Protein AF-A0A372QCH8-F1 (afdb_monomer)

Sequence (299 aa):
MIKISAGDNFFFSFLKLPGCELIDVRVCLKKRYPHFEIKKEVSLKFFLQKCGLDAKADMSYDKIWKIYLENEGMKPSSTRIPEKLEKGIEAKRPVTGLDFASLYPSLIIAYNLFPEKFIFDLKNADIAQSNGNTLHEISFLFNKRTIQAWYVRHDNQSEKKGLYPTVLEELFAMRLELKAQLASLGKKKDQLGKIISLLKEKGKRIPEKLDLEYKTLCFEHDCLNSKQKAIKLFMNTFYGEAENSLLSSIFLHALAEETTSAGKYIIKLVAEYVKKKGFRIKYRDTDSLYLTCSDKVLC

Secondary structure (DSSP, 8-state):
-----TTS---------TT-----HHHHHHHHS-TTTS-S---HHHHHHHTT-SSGGGS-HHHHHHHHHHHS-S-------------S--TTS-EEEEE-TTHHHHHHHHTT--GGGEE-SHHHHHHHHHTT--EEEEEEEETTEEEEEEEE--TT-GGG--HHHHHHHHHHHHHHHHHHHHHHHHHHHHHHHHHHHHHHHTTPPPPHHHHHHHHHHHHHHHHHHHHHHHHHHHHHHHHHHHH-TTT-TT--HHHHHHHHHHHHHHHHHHHHHHHHTTEEEEEEETTEEEEEE-TTS--

pLDDT: mean 73.5, std 19.85, range [23.78, 96.12]

Structure (mmCIF, N/CA/C/O backbone):
data_AF-A0A372QCH8-F1
#
_entry.id   AF-A0A372QCH8-F1
#
loop_
_atom_site.group_PDB
_atom_site.id
_atom_site.type_symbol
_atom_site.label_atom_id
_atom_site.label_alt_id
_atom_site.label_comp_id
_atom_site.label_asym_id
_atom_site.label_entity_id
_atom_site.label_seq_id
_atom_site.pdbx_PDB_ins_code
_atom_site.Cartn_x
_atom_site.Cartn_y
_atom_site.Cartn_z
_atom_site.occupancy
_atom_site.B_iso_or_equiv
_atom_site.auth_seq_id
_atom_site.auth_comp_id
_atom_site.auth_asym_id
_atom_site.auth_atom_id
_atom_site.pdbx_PDB_model_num
ATOM 1 N N . MET A 1 1 ? 24.218 -0.326 11.913 1.00 23.78 1 MET A N 1
ATOM 2 C CA . MET A 1 1 ? 24.428 -1.356 12.955 1.00 23.78 1 MET A CA 1
ATOM 3 C C . MET A 1 1 ? 23.482 -1.038 14.106 1.00 23.78 1 MET A C 1
ATOM 5 O O . MET A 1 1 ? 23.735 -0.092 14.836 1.00 23.78 1 MET A O 1
ATOM 9 N N . ILE A 1 2 ? 22.332 -1.715 14.185 1.00 28.64 2 ILE A N 1
ATOM 10 C CA . ILE A 1 2 ? 21.287 -1.414 15.182 1.00 28.64 2 ILE A CA 1
ATOM 11 C C . ILE A 1 2 ? 21.607 -2.197 16.461 1.00 28.64 2 ILE A C 1
ATOM 13 O O . ILE A 1 2 ? 21.810 -3.409 16.420 1.00 28.64 2 ILE A O 1
ATOM 17 N N . LYS A 1 3 ? 21.719 -1.494 17.592 1.00 27.05 3 LYS A N 1
ATOM 18 C CA . LYS A 1 3 ? 22.057 -2.063 18.903 1.00 27.05 3 LYS A CA 1
ATOM 19 C C . LYS A 1 3 ? 20.751 -2.429 19.620 1.00 27.05 3 LYS A C 1
ATOM 21 O O . LYS A 1 3 ? 20.060 -1.552 20.120 1.00 27.05 3 LYS A O 1
ATOM 26 N N . ILE A 1 4 ? 20.404 -3.715 19.625 1.00 41.06 4 ILE A N 1
ATOM 27 C CA . ILE A 1 4 ? 19.120 -4.222 20.140 1.00 41.06 4 ILE A CA 1
ATOM 28 C C . ILE A 1 4 ? 19.146 -4.278 21.680 1.00 41.06 4 ILE A C 1
ATOM 30 O O . ILE A 1 4 ? 20.103 -4.778 22.283 1.00 41.06 4 ILE A O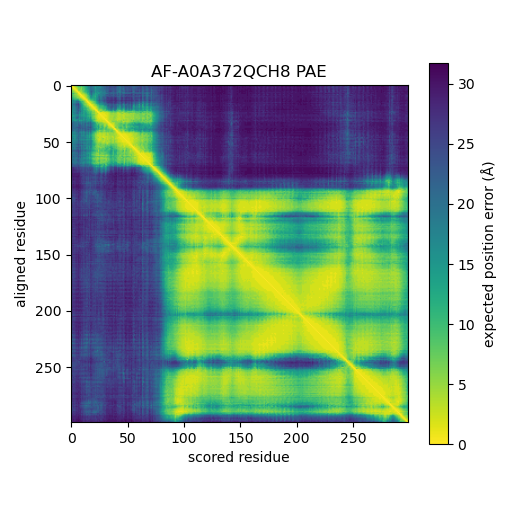 1
ATOM 34 N N . SER A 1 5 ? 18.117 -3.718 22.321 1.00 36.47 5 SER A N 1
ATOM 35 C CA . SER A 1 5 ? 17.846 -3.781 23.762 1.00 36.47 5 SER A CA 1
ATOM 36 C C . SER A 1 5 ? 17.055 -5.045 24.066 1.00 36.47 5 SER A C 1
ATOM 38 O O . SER A 1 5 ? 16.182 -5.451 23.313 1.00 36.47 5 SER A O 1
ATOM 40 N N . ALA A 1 6 ? 17.365 -5.688 25.180 1.00 37.59 6 ALA A N 1
ATOM 41 C CA . ALA A 1 6 ? 16.868 -7.023 25.455 1.00 37.59 6 ALA A CA 1
ATOM 42 C C . ALA A 1 6 ? 15.569 -7.015 26.299 1.00 37.59 6 ALA A C 1
ATOM 44 O O . ALA A 1 6 ? 15.201 -8.021 26.896 1.00 37.59 6 ALA A O 1
ATOM 45 N N . GLY A 1 7 ? 14.932 -5.851 26.466 1.00 37.69 7 GLY A N 1
ATOM 46 C CA . GLY A 1 7 ? 13.595 -5.728 27.070 1.00 37.69 7 GLY A CA 1
ATOM 47 C C . GLY A 1 7 ? 12.455 -5.965 26.078 1.00 37.69 7 GLY A C 1
ATOM 48 O O . GLY A 1 7 ? 11.326 -6.180 26.501 1.00 37.69 7 GLY A O 1
ATOM 49 N N . ASP A 1 8 ? 12.774 -5.995 24.783 1.00 41.59 8 ASP A N 1
ATOM 50 C CA . ASP A 1 8 ? 11.806 -5.815 23.709 1.00 41.59 8 ASP A CA 1
ATOM 51 C C . ASP A 1 8 ? 11.874 -6.998 22.732 1.00 41.59 8 ASP A C 1
ATOM 53 O O . ASP A 1 8 ? 12.958 -7.455 22.355 1.00 41.59 8 ASP A O 1
ATOM 57 N N . ASN A 1 9 ? 10.713 -7.517 22.325 1.00 35.78 9 ASN A N 1
ATOM 58 C CA . ASN A 1 9 ? 10.619 -8.513 21.259 1.00 35.78 9 ASN A CA 1
ATOM 59 C C . ASN A 1 9 ? 10.509 -7.779 19.916 1.00 35.78 9 ASN A C 1
ATOM 61 O O . ASN A 1 9 ? 9.568 -7.017 19.718 1.00 35.78 9 ASN A O 1
ATOM 65 N N . PHE A 1 10 ? 11.432 -8.037 18.988 1.00 39.09 10 PHE A N 1
ATOM 66 C CA . PHE A 1 10 ? 11.381 -7.509 17.623 1.00 39.09 10 PHE A CA 1
ATOM 67 C C . PHE A 1 10 ? 11.127 -8.646 16.630 1.00 39.09 10 PHE A C 1
ATOM 69 O O . PHE A 1 10 ? 11.812 -9.668 16.674 1.00 39.09 10 PHE A O 1
ATOM 76 N N . PHE A 1 11 ? 10.197 -8.447 15.697 1.00 37.25 11 PHE A N 1
ATOM 77 C CA . PHE A 1 11 ? 10.050 -9.286 14.508 1.00 37.25 11 PHE A CA 1
ATOM 78 C C . PHE A 1 11 ? 10.650 -8.539 13.311 1.00 37.25 11 PHE A C 1
ATOM 80 O O . PHE A 1 11 ? 10.261 -7.412 13.023 1.00 37.25 11 PHE A O 1
ATOM 87 N N . PHE A 1 12 ? 11.616 -9.151 12.622 1.00 34.22 12 PHE A N 1
ATOM 88 C CA . PHE A 1 12 ? 12.241 -8.595 11.417 1.00 34.22 12 PHE A CA 1
ATOM 89 C C . PHE A 1 12 ? 11.849 -9.429 10.195 1.00 34.22 12 PHE A C 1
ATOM 91 O O . PHE A 1 12 ? 12.023 -10.646 10.187 1.00 34.22 12 PHE A O 1
ATOM 98 N N . SER A 1 13 ? 11.364 -8.776 9.140 1.00 37.12 13 SER A N 1
ATOM 99 C CA . SER A 1 13 ? 10.968 -9.411 7.880 1.00 37.12 13 SER A CA 1
ATOM 100 C C . SER A 1 13 ? 11.850 -8.942 6.722 1.00 37.12 13 SER A C 1
ATOM 102 O O . SER A 1 13 ? 11.412 -8.139 5.907 1.00 37.12 13 SER A O 1
ATOM 104 N N . PHE A 1 14 ? 13.085 -9.437 6.607 1.00 37.56 14 PHE A N 1
ATOM 105 C CA . PHE A 1 14 ? 13.810 -9.373 5.333 1.00 37.56 14 PHE A CA 1
ATOM 106 C C . PHE A 1 14 ? 14.662 -10.627 5.100 1.00 37.56 14 PHE A C 1
ATOM 108 O O . PHE A 1 14 ? 15.453 -11.020 5.950 1.00 37.56 14 PHE A O 1
ATOM 115 N N . LEU A 1 15 ? 14.507 -11.179 3.889 1.00 34.12 15 LEU A N 1
ATOM 116 C CA . LEU A 1 15 ? 15.353 -12.177 3.222 1.00 34.12 15 LEU A CA 1
ATOM 117 C C . LEU A 1 15 ? 15.312 -13.624 3.774 1.00 34.12 15 LEU A C 1
ATOM 119 O O . LEU A 1 15 ? 16.067 -14.001 4.663 1.00 34.12 15 LEU A O 1
ATOM 123 N N . LYS A 1 16 ? 14.499 -14.493 3.151 1.00 34.19 16 LYS A N 1
ATOM 124 C CA . LYS A 1 16 ? 14.677 -15.955 3.239 1.00 34.19 16 LYS A CA 1
ATOM 125 C C . LYS A 1 16 ? 15.718 -16.404 2.207 1.00 34.19 16 LYS A C 1
ATOM 127 O O . LYS A 1 16 ? 15.370 -16.674 1.061 1.00 34.19 16 LYS A O 1
ATOM 132 N N . LEU A 1 17 ? 16.984 -16.483 2.612 1.00 30.47 17 LEU A N 1
ATOM 133 C CA . LEU A 1 17 ? 18.001 -17.273 1.908 1.00 30.47 17 LEU A CA 1
ATOM 134 C C . LEU A 1 17 ? 17.937 -18.720 2.439 1.00 30.47 17 LEU A C 1
ATOM 136 O O . LEU A 1 17 ? 17.926 -18.895 3.661 1.00 30.47 17 LEU A O 1
ATOM 140 N N . PRO A 1 18 ? 17.874 -19.764 1.589 1.00 28.38 18 PRO A N 1
ATOM 141 C CA . PRO A 1 18 ? 17.878 -21.149 2.062 1.00 28.38 18 PRO A CA 1
ATOM 142 C C . PRO A 1 18 ? 19.154 -21.430 2.874 1.00 28.38 18 PRO A C 1
ATOM 144 O O . PRO A 1 18 ? 20.253 -21.234 2.365 1.00 28.38 18 PRO A O 1
ATOM 147 N N . GLY A 1 19 ? 19.007 -21.865 4.131 1.00 36.44 19 GLY A N 1
ATOM 148 C CA . GLY A 1 19 ? 20.127 -22.187 5.031 1.00 36.44 19 GLY A CA 1
ATOM 149 C C . GLY A 1 19 ? 20.565 -21.077 5.999 1.00 36.44 19 GLY A C 1
ATOM 150 O O . GLY A 1 19 ? 21.557 -21.260 6.698 1.00 36.44 19 GLY A O 1
ATOM 151 N N . CYS A 1 20 ? 19.853 -19.946 6.078 1.00 33.41 20 CYS A N 1
ATOM 152 C CA . CYS A 1 20 ? 20.168 -18.869 7.022 1.00 33.41 20 CYS A CA 1
ATOM 153 C C . CYS A 1 20 ? 19.001 -18.596 7.987 1.00 33.41 20 CYS A C 1
ATOM 155 O O . CYS A 1 20 ? 17.936 -18.141 7.572 1.00 33.41 20 CYS A O 1
ATOM 157 N N . GLU A 1 21 ? 19.222 -18.848 9.280 1.00 44.91 21 GLU A N 1
ATOM 158 C CA . GLU A 1 21 ? 18.305 -18.521 10.378 1.00 44.91 21 GLU A 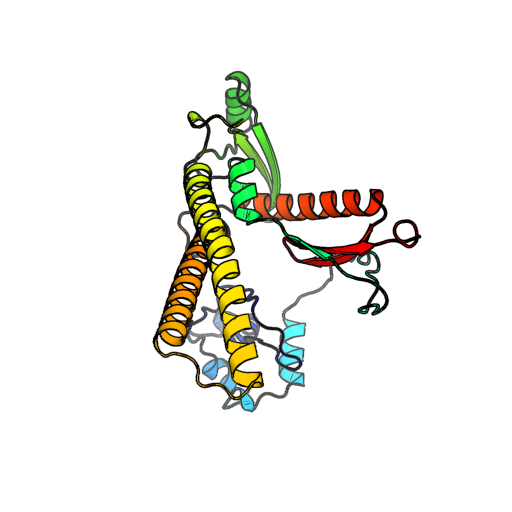CA 1
ATOM 159 C C . GLU A 1 21 ? 18.851 -17.328 11.175 1.00 44.91 21 GLU A C 1
ATOM 161 O O . GLU A 1 21 ? 19.892 -17.410 11.831 1.00 44.91 21 GLU A O 1
ATOM 166 N N . LEU A 1 22 ? 18.155 -16.190 11.122 1.00 41.25 22 LEU A N 1
ATOM 167 C CA . LEU A 1 22 ? 18.505 -14.994 11.892 1.00 41.25 22 LEU A CA 1
ATOM 168 C C . LEU A 1 22 ? 17.916 -15.090 13.305 1.00 41.25 22 LEU A C 1
ATOM 170 O O . LEU A 1 22 ? 16.919 -14.453 13.630 1.00 41.25 22 LEU A O 1
ATOM 174 N N . ILE A 1 23 ? 18.549 -15.906 14.147 1.00 53.66 23 ILE A N 1
ATOM 175 C CA . ILE A 1 23 ? 18.226 -16.014 15.574 1.00 53.66 23 ILE A CA 1
ATOM 176 C C . ILE A 1 23 ? 19.093 -15.007 16.341 1.00 53.66 23 ILE A C 1
ATOM 178 O O . ILE A 1 23 ? 20.329 -15.113 16.362 1.00 53.66 23 ILE A O 1
ATOM 182 N N . ASP A 1 24 ? 18.464 -14.027 17.000 1.00 57.97 24 ASP A N 1
ATOM 183 C CA . ASP A 1 24 ? 19.164 -13.185 17.975 1.00 57.97 24 ASP A CA 1
ATOM 184 C C . ASP A 1 24 ? 19.336 -13.950 19.296 1.00 57.97 24 ASP A C 1
ATOM 186 O O . ASP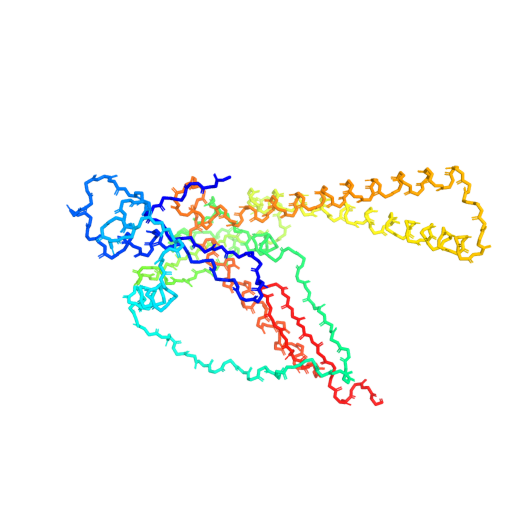 A 1 24 ? 18.570 -13.822 20.253 1.00 57.97 24 ASP A O 1
ATOM 190 N N . VAL A 1 25 ? 20.391 -14.767 19.329 1.00 59.03 25 VAL A N 1
ATOM 191 C CA . VAL A 1 25 ? 20.800 -15.613 20.463 1.00 59.03 25 VAL A CA 1
ATOM 192 C C . VAL A 1 25 ? 20.891 -14.822 21.776 1.00 59.03 25 VAL A C 1
ATOM 194 O O . VAL A 1 25 ? 20.633 -15.368 22.847 1.00 59.03 25 VAL A O 1
ATOM 197 N N . ARG A 1 26 ? 21.197 -13.519 21.723 1.00 62.62 26 ARG A N 1
ATOM 198 C CA . ARG A 1 26 ? 21.284 -12.662 22.913 1.00 62.62 26 ARG A CA 1
ATOM 199 C C . ARG A 1 26 ? 19.924 -12.475 23.582 1.00 62.62 26 ARG A C 1
ATOM 201 O O . ARG A 1 26 ? 19.847 -12.479 24.809 1.00 62.62 26 ARG A O 1
ATOM 208 N N . VAL A 1 27 ? 18.869 -12.307 22.786 1.00 61.59 27 VAL A N 1
ATOM 209 C CA . VAL A 1 27 ? 17.497 -12.110 23.276 1.00 61.59 27 VAL A CA 1
ATOM 210 C C . VAL A 1 27 ? 16.990 -13.393 23.933 1.00 61.59 27 VAL A C 1
ATOM 212 O O . VAL A 1 27 ? 16.460 -13.346 25.043 1.00 61.59 27 VAL A O 1
ATOM 215 N N . CYS A 1 28 ? 17.238 -14.548 23.311 1.00 63.94 28 CYS A N 1
ATOM 216 C CA . CYS A 1 28 ? 16.897 -15.854 23.880 1.00 63.94 28 CYS A CA 1
ATOM 217 C C . CYS A 1 28 ? 17.657 -16.141 25.186 1.00 63.94 28 CYS A C 1
ATOM 219 O O . CYS A 1 28 ? 17.073 -16.650 26.141 1.00 63.94 28 CYS A O 1
ATOM 221 N N . LEU A 1 29 ? 18.945 -15.781 25.263 1.00 63.25 29 LEU A N 1
ATOM 222 C CA . LEU A 1 29 ? 19.744 -15.962 26.478 1.00 63.25 29 LEU A CA 1
ATOM 223 C C . LEU A 1 29 ? 19.293 -15.032 27.607 1.00 63.25 29 LEU A C 1
ATOM 225 O O . LEU A 1 29 ? 19.235 -15.473 28.749 1.00 63.25 29 LEU A O 1
ATOM 229 N N . LYS A 1 30 ? 18.889 -13.787 27.321 1.00 64.44 30 LYS A N 1
ATOM 230 C CA . LYS A 1 30 ? 18.376 -12.907 28.380 1.00 64.44 30 LYS A CA 1
ATOM 231 C C . LYS A 1 30 ? 17.070 -13.418 28.992 1.00 64.44 30 LYS A C 1
ATOM 233 O O . LYS A 1 30 ? 16.898 -13.289 30.196 1.00 64.44 30 LYS A O 1
ATOM 238 N N . LYS A 1 31 ? 16.172 -14.016 28.203 1.00 63.53 31 LYS A N 1
ATOM 239 C CA . LYS A 1 31 ? 14.929 -14.610 28.733 1.00 63.53 31 LYS A CA 1
ATOM 240 C C . LYS A 1 31 ? 15.188 -15.802 29.663 1.00 63.53 31 LYS A C 1
ATOM 242 O O . LYS A 1 31 ? 14.396 -16.045 30.565 1.00 63.53 31 LYS A O 1
ATOM 247 N N . ARG A 1 32 ? 16.308 -16.506 29.469 1.00 63.38 32 ARG A N 1
ATOM 248 C CA . ARG A 1 32 ? 16.693 -17.699 30.238 1.00 63.38 32 ARG A CA 1
ATOM 249 C C . ARG A 1 32 ? 17.254 -17.391 31.632 1.00 63.38 32 ARG A C 1
ATOM 251 O O . ARG A 1 32 ? 17.120 -18.229 32.517 1.00 63.38 32 ARG A O 1
ATOM 258 N N . TYR A 1 33 ? 17.891 -16.237 31.834 1.00 58.00 33 TYR A N 1
ATOM 259 C CA . TYR A 1 33 ? 18.510 -15.879 33.116 1.00 58.00 33 TYR A CA 1
ATOM 260 C C . TYR A 1 33 ? 17.650 -14.847 33.872 1.00 58.00 33 TYR A C 1
ATOM 262 O O . TYR A 1 33 ? 17.357 -13.784 33.319 1.00 58.00 33 TYR A O 1
ATOM 270 N N . PRO A 1 34 ? 17.246 -15.115 35.130 1.00 54.22 34 PRO A N 1
ATOM 271 C CA . PRO A 1 34 ? 16.451 -14.188 35.930 1.00 54.22 34 PRO A CA 1
ATOM 272 C C . PRO A 1 34 ? 17.109 -12.811 36.077 1.00 54.22 34 PRO A C 1
ATOM 274 O O . PRO A 1 34 ? 18.320 -12.693 36.260 1.00 54.22 34 PRO A O 1
ATOM 277 N N . HIS A 1 35 ? 16.297 -11.750 36.078 1.00 55.34 35 HIS A N 1
ATOM 278 C CA . HIS A 1 35 ? 16.771 -10.360 36.124 1.00 55.34 35 HIS A CA 1
ATOM 279 C C . HIS A 1 35 ? 17.649 -10.025 37.352 1.00 55.34 35 HIS A C 1
ATOM 281 O O . HIS A 1 35 ? 18.453 -9.098 37.274 1.00 55.34 35 HIS A O 1
ATOM 287 N N . PHE A 1 36 ? 17.535 -10.773 38.459 1.00 50.38 36 PHE A N 1
ATOM 288 C CA . PHE A 1 36 ? 18.371 -10.602 39.657 1.00 50.38 36 PHE A CA 1
ATOM 289 C C . PHE A 1 36 ? 19.765 -11.251 39.532 1.00 50.38 36 PHE A C 1
ATOM 291 O O . PHE A 1 36 ? 20.690 -10.856 40.239 1.00 50.38 36 PHE A O 1
ATOM 298 N N . GLU A 1 37 ? 19.939 -12.219 38.624 1.00 53.03 37 GLU A N 1
ATOM 299 C CA . GLU A 1 37 ? 21.221 -12.896 38.373 1.00 53.03 37 GLU A CA 1
ATOM 300 C C . GLU A 1 37 ? 22.124 -12.113 37.405 1.00 53.03 37 GLU A C 1
ATOM 302 O O . GLU A 1 37 ? 23.326 -12.377 37.311 1.00 53.03 37 GLU A O 1
ATOM 307 N N . ILE A 1 38 ? 21.556 -11.135 36.690 1.00 57.88 38 ILE A N 1
ATOM 308 C CA . ILE A 1 38 ? 22.235 -10.323 35.680 1.00 57.88 38 ILE A CA 1
ATOM 309 C C . ILE A 1 38 ? 22.467 -8.913 36.252 1.00 57.88 38 ILE A C 1
ATOM 311 O O . ILE A 1 38 ? 21.606 -8.036 36.172 1.00 57.88 38 ILE A O 1
ATOM 315 N N . LYS A 1 39 ? 23.647 -8.662 36.837 1.00 52.88 39 LYS A N 1
ATOM 316 C CA . LYS A 1 39 ? 24.035 -7.347 37.390 1.00 52.88 39 LYS A CA 1
ATOM 317 C C . LYS A 1 39 ? 24.264 -6.318 36.272 1.00 52.88 39 LYS A C 1
ATOM 319 O O . LYS A 1 39 ? 25.399 -6.087 35.883 1.00 52.88 39 LYS A O 1
ATOM 324 N N . LYS A 1 40 ? 23.194 -5.719 35.728 1.00 55.59 40 LYS A N 1
ATOM 325 C CA . LYS A 1 40 ? 23.188 -4.697 34.645 1.00 55.59 40 LYS A CA 1
ATOM 326 C C . LYS A 1 40 ? 23.900 -5.083 33.328 1.00 55.59 40 LYS A C 1
ATOM 328 O O . LYS A 1 40 ? 23.767 -4.366 32.338 1.00 55.59 40 LYS A O 1
ATOM 333 N N . GLU A 1 41 ? 24.601 -6.211 33.270 1.00 58.22 41 GLU A N 1
ATOM 334 C CA . GLU A 1 41 ? 25.433 -6.622 32.146 1.00 58.22 41 GLU A CA 1
ATOM 335 C C . GLU A 1 41 ? 24.656 -7.538 31.194 1.00 58.22 41 GLU A C 1
ATOM 337 O O . GLU A 1 41 ? 24.494 -8.731 31.407 1.00 58.22 41 GLU A O 1
ATOM 342 N N . VAL A 1 42 ? 24.121 -6.956 30.123 1.00 64.06 42 VAL A N 1
ATOM 343 C CA . VAL A 1 42 ? 23.240 -7.642 29.160 1.00 64.06 42 VAL A CA 1
ATOM 344 C C . VAL A 1 42 ? 23.936 -7.923 27.828 1.00 64.06 42 VAL A C 1
ATOM 346 O O . VAL A 1 42 ? 23.275 -7.988 26.791 1.00 64.06 42 VAL A O 1
ATOM 349 N N . SER A 1 43 ? 25.268 -8.003 27.803 1.00 67.62 43 SER A N 1
ATOM 350 C CA . SER A 1 43 ? 26.025 -8.216 26.563 1.00 67.62 43 SER A CA 1
ATOM 351 C C . SER A 1 43 ? 25.963 -9.684 26.118 1.00 67.62 43 SER A C 1
ATOM 353 O O . SER A 1 43 ? 25.885 -10.590 26.941 1.00 67.62 43 SER A O 1
ATOM 355 N N . LEU A 1 44 ? 26.003 -9.946 24.806 1.00 60.47 44 LEU A N 1
ATOM 356 C CA . LEU A 1 44 ? 26.051 -11.326 24.300 1.00 60.47 44 LEU A CA 1
ATOM 357 C C . LEU A 1 44 ? 27.298 -12.066 24.817 1.00 60.47 44 LEU A C 1
ATOM 359 O O . LEU A 1 44 ? 27.197 -13.224 25.200 1.00 60.47 44 LEU A O 1
ATOM 363 N N . LYS A 1 45 ? 28.445 -11.377 24.894 1.00 70.62 45 LYS A N 1
ATOM 364 C CA . LYS A 1 45 ? 29.709 -11.930 25.404 1.00 70.62 45 LYS A CA 1
ATOM 365 C C . LYS A 1 45 ? 29.584 -12.426 26.851 1.00 70.62 45 LYS A C 1
ATOM 367 O O . LYS A 1 45 ? 30.052 -13.515 27.155 1.00 70.62 45 LYS A O 1
ATOM 372 N N . PHE A 1 46 ? 28.880 -11.678 27.703 1.00 73.12 46 PHE A N 1
ATOM 373 C CA . PHE A 1 46 ? 28.592 -12.079 29.083 1.00 73.12 46 PHE A CA 1
ATOM 374 C C . PHE A 1 46 ? 27.816 -13.406 29.153 1.00 73.12 46 PHE A C 1
ATOM 376 O O . PHE A 1 46 ? 28.188 -14.314 29.895 1.00 73.12 46 PHE A O 1
ATOM 383 N N . PHE A 1 47 ? 26.768 -13.559 28.336 1.00 66.19 47 PHE A N 1
ATOM 384 C CA . PHE A 1 47 ? 25.976 -14.793 28.318 1.00 66.19 47 PHE A CA 1
ATOM 385 C C . PHE A 1 47 ? 26.724 -15.985 27.707 1.00 66.19 47 PHE A C 1
ATOM 387 O O . PHE A 1 47 ? 26.549 -17.109 28.175 1.00 66.19 47 PHE A O 1
ATOM 394 N N . LEU A 1 48 ? 27.562 -15.754 26.690 1.00 67.31 48 LEU A N 1
ATOM 395 C CA . LEU A 1 48 ? 28.409 -16.796 26.101 1.00 67.31 48 LEU A CA 1
ATOM 396 C C . LEU A 1 48 ? 29.401 -17.344 27.135 1.00 67.31 48 LEU A C 1
ATOM 398 O O . LEU A 1 48 ? 29.469 -18.556 27.326 1.00 67.31 48 LEU A O 1
ATOM 402 N N . GLN A 1 49 ? 30.043 -16.461 27.901 1.00 75.31 49 GLN A N 1
ATOM 403 C CA . GLN A 1 49 ? 30.980 -16.842 28.958 1.00 75.31 49 GLN A CA 1
ATOM 404 C C . GLN A 1 49 ? 30.295 -17.625 30.093 1.00 75.31 49 GLN A C 1
ATOM 406 O O . GLN A 1 49 ? 30.828 -18.626 30.566 1.00 75.31 49 GLN A O 1
ATOM 411 N N . LYS A 1 50 ? 29.061 -17.253 30.470 1.00 68.00 50 LYS A N 1
ATOM 412 C CA . LYS A 1 50 ? 28.201 -18.028 31.394 1.00 68.00 50 LYS A CA 1
ATOM 413 C C . LYS A 1 50 ? 27.847 -19.427 30.873 1.00 68.00 50 LYS A C 1
ATOM 415 O O . LYS A 1 50 ? 27.576 -20.316 31.675 1.00 68.00 50 LYS A O 1
ATOM 420 N N . CYS A 1 51 ? 27.842 -19.623 29.555 1.00 66.31 51 CYS A N 1
ATOM 421 C CA . CYS A 1 51 ? 27.617 -20.917 28.907 1.00 66.31 51 CYS A CA 1
ATOM 422 C C . CYS A 1 51 ? 28.921 -21.688 28.616 1.00 66.31 51 CYS A C 1
ATOM 424 O O . CYS A 1 51 ? 28.846 -22.753 27.998 1.00 66.31 51 CYS A O 1
ATOM 426 N N . GLY A 1 52 ? 30.081 -21.161 29.038 1.00 70.06 52 GLY A N 1
ATOM 427 C CA . GLY A 1 52 ? 31.405 -21.739 28.790 1.00 70.06 52 GLY A CA 1
ATOM 428 C C . GLY A 1 52 ? 31.888 -21.611 27.342 1.00 70.06 52 GLY A C 1
ATOM 429 O O . GLY A 1 52 ? 32.604 -22.488 26.875 1.00 70.06 52 GLY A O 1
ATOM 430 N N . LEU A 1 53 ? 31.446 -20.581 26.612 1.00 68.75 53 LEU A N 1
ATOM 431 C CA . LEU A 1 53 ? 31.772 -20.355 25.201 1.00 68.75 53 LEU A CA 1
ATOM 432 C C . LEU A 1 53 ? 32.455 -18.995 25.016 1.00 68.75 53 LEU A C 1
ATOM 434 O O . LEU A 1 53 ? 31.996 -17.994 25.572 1.00 68.75 53 LEU A O 1
ATOM 438 N N . ASP A 1 54 ? 33.503 -18.948 24.194 1.00 62.16 54 ASP A N 1
ATOM 439 C CA . ASP A 1 54 ? 34.269 -17.722 23.943 1.00 62.16 54 ASP A CA 1
ATOM 440 C C . ASP A 1 54 ? 33.646 -16.865 22.830 1.00 62.16 54 ASP A C 1
ATOM 442 O O . ASP A 1 54 ? 33.580 -15.635 22.945 1.00 62.16 54 ASP A O 1
ATOM 446 N N . ALA A 1 55 ? 33.122 -17.495 21.772 1.00 62.50 55 ALA A N 1
ATOM 447 C CA . ALA A 1 55 ? 32.494 -16.819 20.645 1.00 62.50 55 ALA A CA 1
ATOM 448 C C . ALA A 1 55 ? 31.182 -17.478 20.185 1.00 62.50 55 ALA A C 1
ATOM 450 O O . ALA A 1 55 ? 30.851 -18.623 20.485 1.00 62.50 55 ALA A O 1
ATOM 451 N N . LYS A 1 56 ? 30.399 -16.720 19.401 1.00 53.16 56 LYS A N 1
ATOM 452 C CA . LYS A 1 56 ? 29.121 -17.186 18.830 1.00 53.16 56 LYS A CA 1
ATOM 453 C C . LYS A 1 56 ? 29.307 -18.383 17.885 1.00 53.16 56 LYS A C 1
ATOM 455 O O . LYS A 1 56 ? 28.406 -19.208 17.785 1.00 53.16 56 LYS A O 1
ATOM 460 N N . ALA A 1 57 ? 30.453 -18.456 17.204 1.00 55.31 57 ALA A N 1
ATOM 461 C CA . ALA A 1 57 ? 30.793 -19.542 16.287 1.00 55.31 57 ALA A CA 1
ATOM 462 C C . ALA A 1 57 ? 30.997 -20.891 17.002 1.00 55.31 57 ALA A C 1
ATOM 464 O O . ALA A 1 57 ? 30.845 -21.931 16.372 1.00 55.31 57 ALA A O 1
ATOM 465 N N . ASP A 1 58 ? 31.254 -20.874 18.313 1.00 59.62 58 ASP A N 1
ATOM 466 C CA . ASP A 1 58 ? 31.523 -22.076 19.111 1.00 59.62 58 ASP A CA 1
ATOM 467 C C . ASP A 1 58 ? 30.233 -22.765 19.594 1.00 59.62 58 ASP A C 1
ATOM 469 O O . ASP A 1 58 ? 30.266 -23.788 20.280 1.00 59.62 58 ASP A O 1
ATOM 473 N N . MET A 1 59 ? 29.062 -22.204 19.267 1.00 63.41 59 MET A N 1
ATOM 474 C CA . MET A 1 59 ? 27.772 -22.745 19.681 1.00 63.41 59 MET A CA 1
ATOM 475 C C . MET A 1 59 ? 27.242 -23.740 18.643 1.00 63.41 59 MET A C 1
ATOM 477 O O . MET A 1 59 ? 26.917 -23.357 17.520 1.00 63.41 59 MET A O 1
ATOM 481 N N . SER A 1 60 ? 27.107 -25.015 19.026 1.00 58.94 60 SER A N 1
ATOM 482 C CA . SER A 1 60 ? 26.537 -26.032 18.136 1.00 58.94 60 SER A CA 1
ATOM 483 C C . SER A 1 60 ? 25.067 -25.743 17.812 1.00 58.94 60 SER A C 1
ATOM 485 O O . SER A 1 60 ? 24.305 -25.260 18.658 1.00 58.94 60 SER A O 1
ATOM 487 N N . TYR A 1 61 ? 24.664 -26.066 16.580 1.00 50.56 61 TYR A N 1
ATOM 488 C CA . TYR A 1 61 ? 23.314 -25.817 16.066 1.00 50.56 61 TYR A CA 1
ATOM 489 C C . TYR A 1 61 ? 22.224 -26.428 16.963 1.00 50.56 61 TYR A C 1
ATOM 491 O O . TYR A 1 61 ? 21.267 -25.747 17.332 1.00 50.56 61 TYR A O 1
ATOM 499 N N . ASP A 1 62 ? 22.432 -27.661 17.429 1.00 55.12 62 ASP A N 1
ATOM 500 C CA . ASP A 1 62 ? 21.494 -28.365 18.314 1.00 55.12 62 ASP A CA 1
ATOM 501 C C . ASP A 1 62 ? 21.256 -27.624 19.637 1.00 55.12 62 ASP A C 1
ATOM 503 O O . ASP A 1 62 ? 20.152 -27.629 20.189 1.00 55.12 62 ASP A O 1
ATOM 507 N N . LYS A 1 63 ? 22.284 -26.935 20.146 1.00 60.09 63 LYS A N 1
ATOM 508 C CA . LYS A 1 63 ? 22.212 -26.176 21.398 1.00 60.09 63 LYS A CA 1
ATOM 509 C C . LYS A 1 63 ? 21.438 -24.869 21.209 1.00 60.09 63 LYS A C 1
ATOM 511 O O . LYS A 1 63 ? 20.648 -24.512 22.081 1.00 60.09 63 LYS A O 1
ATOM 516 N N . ILE A 1 64 ? 21.603 -24.196 20.065 1.00 56.91 64 ILE A N 1
ATOM 517 C CA . ILE A 1 64 ? 20.834 -22.993 19.689 1.00 56.91 64 ILE A CA 1
ATOM 518 C C . ILE A 1 64 ? 19.350 -23.339 19.546 1.00 56.91 64 ILE A C 1
ATOM 520 O O . ILE A 1 64 ? 18.495 -22.658 20.115 1.00 56.91 64 ILE A O 1
ATOM 524 N N . TRP A 1 65 ? 19.053 -24.425 18.832 1.00 55.84 65 TRP A N 1
ATOM 525 C CA . TRP A 1 65 ? 17.686 -24.869 18.571 1.00 55.84 65 TRP A CA 1
ATOM 526 C C . TRP A 1 65 ? 16.945 -25.250 19.856 1.00 55.84 65 TRP A C 1
ATOM 528 O O . TRP A 1 65 ? 15.800 -24.852 20.076 1.00 55.84 65 TRP A O 1
ATOM 538 N N . LYS A 1 66 ? 17.632 -25.947 20.766 1.00 60.66 66 LYS A N 1
ATOM 539 C CA . LYS A 1 66 ? 17.089 -26.306 22.079 1.00 60.66 66 LYS A CA 1
ATOM 540 C C . LYS A 1 66 ? 16.747 -25.073 22.926 1.00 60.66 66 LYS A C 1
ATOM 542 O O . LYS A 1 66 ? 15.669 -25.016 23.507 1.00 60.66 66 LYS A O 1
ATOM 547 N N . ILE A 1 67 ? 17.617 -24.059 22.943 1.00 59.75 67 ILE A N 1
ATOM 548 C CA . ILE A 1 67 ? 17.377 -22.793 23.662 1.00 59.75 67 ILE A CA 1
ATOM 549 C C . ILE A 1 67 ? 16.160 -22.045 23.096 1.00 59.75 67 ILE A C 1
ATOM 551 O O . ILE A 1 67 ? 15.427 -21.411 23.853 1.00 59.75 67 ILE A O 1
ATOM 555 N N . TYR A 1 68 ? 15.938 -22.099 21.782 1.00 54.84 68 TYR A N 1
ATOM 556 C CA . TYR A 1 68 ? 14.783 -21.472 21.141 1.00 54.84 68 TYR A CA 1
ATOM 557 C C . TYR A 1 68 ? 13.466 -22.149 21.550 1.00 54.84 68 TYR A C 1
ATOM 559 O O . TYR A 1 68 ? 12.555 -21.476 22.031 1.00 54.84 68 TYR A O 1
ATOM 567 N N . LEU A 1 69 ? 13.401 -23.480 21.449 1.00 58.59 69 LEU A N 1
ATOM 568 C CA . LEU A 1 69 ? 12.211 -24.261 21.802 1.00 58.59 69 LEU A CA 1
ATOM 569 C C . LEU A 1 69 ? 11.834 -24.147 23.285 1.00 58.59 69 LEU A C 1
ATOM 571 O O . LEU A 1 69 ? 10.654 -24.114 23.617 1.00 58.59 69 LEU A O 1
ATOM 575 N N . GLU A 1 70 ? 12.823 -24.056 24.176 1.00 57.59 70 GLU A N 1
ATOM 576 C CA . GLU A 1 70 ? 12.601 -23.915 25.622 1.00 57.59 70 GLU A CA 1
ATOM 577 C C . GLU A 1 70 ? 11.993 -22.550 26.020 1.00 57.59 70 GLU A C 1
ATOM 579 O O . GLU A 1 70 ? 11.396 -22.445 27.088 1.00 57.59 70 GLU A O 1
ATOM 584 N N . ASN A 1 71 ? 12.115 -21.508 25.183 1.00 55.69 71 ASN A N 1
ATOM 585 C CA . ASN A 1 71 ? 11.606 -20.154 25.465 1.00 55.69 71 ASN A CA 1
ATOM 586 C C . ASN A 1 71 ? 10.180 -19.887 24.929 1.00 55.69 71 ASN A C 1
ATOM 588 O O . ASN A 1 71 ? 9.560 -18.895 25.317 1.00 55.69 71 ASN A O 1
ATOM 592 N N . GLU A 1 72 ? 9.650 -20.745 24.056 1.00 51.38 72 GLU A N 1
ATOM 593 C CA . GLU A 1 72 ? 8.286 -20.673 23.513 1.00 51.38 72 GLU A CA 1
ATOM 594 C C . GLU A 1 72 ? 7.372 -21.646 24.289 1.00 51.38 72 GLU A C 1
ATOM 596 O O . GLU A 1 72 ? 7.171 -22.800 23.909 1.00 51.38 72 GLU A O 1
ATOM 601 N N . GLY A 1 73 ? 6.814 -21.205 25.420 1.00 40.81 73 GLY A N 1
ATOM 602 C CA . GLY A 1 73 ? 5.847 -21.994 26.194 1.00 40.81 73 GLY A CA 1
ATOM 603 C C . GLY A 1 73 ? 4.513 -22.221 25.453 1.00 40.81 73 GLY A C 1
ATOM 604 O O . GLY A 1 73 ? 3.622 -21.391 25.565 1.00 40.81 73 GLY A O 1
ATOM 605 N N . MET A 1 74 ? 4.407 -23.337 24.708 1.00 35.09 74 MET A N 1
ATOM 606 C CA . MET A 1 74 ? 3.233 -24.098 24.185 1.00 35.09 74 MET A CA 1
ATOM 607 C C . MET A 1 74 ? 1.824 -23.440 24.238 1.00 35.09 74 MET A C 1
ATOM 609 O O . MET A 1 74 ? 1.343 -23.083 25.305 1.00 35.09 74 MET A O 1
ATOM 613 N N . LYS A 1 75 ? 0.988 -23.389 23.183 1.00 28.78 75 LYS A N 1
ATOM 614 C CA . LYS A 1 75 ? 0.694 -24.327 22.072 1.00 28.78 75 LYS A CA 1
ATOM 615 C C . LYS A 1 75 ? 0.303 -23.562 20.789 1.00 28.78 75 LYS A C 1
ATOM 617 O O . LYS A 1 75 ? -0.222 -22.454 20.898 1.00 28.78 75 LYS A O 1
ATOM 622 N N . PRO A 1 76 ? 0.428 -24.180 19.595 1.00 34.06 76 PRO A N 1
ATOM 623 C CA . PRO A 1 76 ? -0.168 -23.653 18.370 1.00 34.06 76 PRO A CA 1
ATOM 624 C C . PRO A 1 76 ? -1.677 -23.514 18.589 1.00 34.06 76 PRO A C 1
ATOM 626 O O . PRO A 1 76 ? -2.383 -24.512 18.762 1.00 34.06 76 PRO A O 1
ATOM 629 N N . SER A 1 77 ? -2.171 -22.276 18.630 1.00 27.94 77 SER A N 1
ATOM 630 C CA . SER A 1 77 ? -3.605 -22.024 18.605 1.00 27.94 77 SER A CA 1
ATOM 631 C C . SER A 1 77 ? -4.164 -22.700 17.360 1.00 27.94 77 SER A C 1
ATOM 633 O O . SER A 1 77 ? -3.588 -22.609 16.274 1.00 27.94 77 SER A O 1
ATOM 635 N N . SER A 1 78 ? -5.226 -23.476 17.578 1.00 30.08 78 SER A N 1
ATOM 636 C CA . SER A 1 78 ? -5.879 -24.369 16.629 1.00 30.08 78 SER A CA 1
ATOM 637 C C . SER A 1 78 ? -5.726 -23.896 15.190 1.00 30.08 78 SER A C 1
ATOM 639 O O . SER A 1 78 ? -6.449 -23.017 14.709 1.00 30.08 78 SER A O 1
ATOM 641 N N . THR A 1 79 ? -4.783 -24.515 14.495 1.00 29.45 79 THR A N 1
ATOM 642 C CA . THR A 1 79 ? -4.726 -24.479 13.051 1.00 29.45 79 THR A CA 1
ATOM 643 C C . THR A 1 79 ? -6.026 -25.135 12.602 1.00 29.45 79 THR A C 1
ATOM 645 O O . THR A 1 79 ? -6.132 -26.358 12.533 1.00 29.45 79 THR A O 1
ATOM 648 N N . ARG A 1 80 ? -7.053 -24.337 12.280 1.00 27.92 80 ARG A N 1
ATOM 649 C CA . ARG A 1 80 ? -7.885 -24.739 11.149 1.00 27.92 80 ARG A CA 1
ATOM 650 C C . ARG A 1 80 ? -6.880 -24.861 10.024 1.00 27.92 80 ARG A C 1
ATOM 652 O O . ARG A 1 80 ? -6.296 -23.855 9.627 1.00 27.92 80 ARG A O 1
ATOM 659 N N . ILE A 1 81 ? -6.581 -26.111 9.676 1.00 27.39 81 ILE A N 1
ATOM 660 C CA . ILE A 1 81 ? -5.704 -26.517 8.582 1.00 27.39 81 ILE A CA 1
ATOM 661 C C . ILE A 1 81 ? -5.885 -25.465 7.488 1.00 27.39 81 ILE A C 1
ATOM 663 O O . ILE A 1 81 ? -7.029 -25.306 7.043 1.00 27.39 81 ILE A O 1
ATOM 667 N N . PRO A 1 82 ? -4.850 -24.673 7.131 1.00 34.69 82 PRO A N 1
ATOM 668 C CA . PRO A 1 82 ? -5.012 -23.701 6.072 1.00 34.69 82 PRO A CA 1
ATOM 669 C C . PRO A 1 82 ? -5.497 -24.503 4.879 1.00 34.69 82 PRO A C 1
ATOM 671 O O . PRO A 1 82 ? -4.866 -25.492 4.499 1.00 34.69 82 PRO A O 1
ATOM 674 N N . GLU A 1 83 ? -6.688 -24.137 4.412 1.00 38.62 83 GLU A N 1
ATOM 675 C CA . GLU A 1 83 ? -7.357 -24.694 3.248 1.00 38.62 83 GLU A CA 1
ATOM 676 C C . GLU A 1 83 ? -6.275 -25.034 2.223 1.00 38.62 83 GLU A C 1
ATOM 678 O O . GLU A 1 83 ? -5.524 -24.143 1.828 1.00 38.62 83 GLU A O 1
ATOM 683 N N . LYS A 1 84 ? -6.086 -26.333 1.961 1.00 38.81 84 LYS A N 1
ATOM 684 C CA . LYS A 1 84 ? -4.862 -26.910 1.389 1.00 38.81 84 LYS A CA 1
ATOM 685 C C . LYS A 1 84 ? -4.482 -26.163 0.105 1.00 38.81 84 LYS A C 1
ATOM 687 O O . LYS A 1 84 ? -4.999 -26.475 -0.961 1.00 38.81 84 LYS A O 1
ATOM 692 N N . LEU A 1 85 ? -3.607 -25.160 0.215 1.00 50.19 85 LEU A N 1
ATOM 693 C CA . LEU A 1 85 ? -3.071 -24.443 -0.938 1.00 50.19 85 LEU A CA 1
ATOM 694 C C . LEU A 1 85 ? -2.294 -25.478 -1.751 1.00 50.19 85 LEU A C 1
ATOM 696 O O . LEU A 1 85 ? -1.424 -26.166 -1.208 1.00 50.19 85 LEU A O 1
ATOM 700 N N . GLU A 1 86 ? -2.667 -25.650 -3.018 1.00 51.34 86 GLU A N 1
ATOM 701 C CA . GLU A 1 86 ? -2.006 -26.594 -3.918 1.00 51.34 86 GLU A CA 1
ATOM 702 C C . GLU A 1 86 ? -0.509 -26.253 -3.967 1.00 51.34 86 GLU A C 1
ATOM 704 O O . GLU A 1 86 ? -0.114 -25.188 -4.443 1.00 51.34 86 GLU A O 1
ATOM 709 N N . LYS A 1 87 ? 0.324 -27.137 -3.407 1.00 47.97 87 LYS A N 1
ATOM 710 C CA . LYS A 1 87 ? 1.776 -26.954 -3.367 1.00 47.97 87 LYS A CA 1
ATOM 711 C C . LYS A 1 87 ? 2.357 -27.173 -4.764 1.00 47.97 87 LYS A C 1
ATOM 713 O O . LYS A 1 87 ? 2.087 -28.198 -5.381 1.00 47.97 87 LYS A O 1
ATOM 718 N N . GLY A 1 88 ? 3.220 -26.254 -5.193 1.00 50.00 88 GLY A N 1
ATOM 719 C CA . GLY A 1 88 ? 3.984 -26.349 -6.439 1.00 50.00 88 GLY A CA 1
ATOM 720 C C . GLY A 1 88 ? 3.519 -25.366 -7.514 1.00 50.00 88 GLY A C 1
ATOM 721 O O . GLY A 1 88 ? 2.332 -25.068 -7.646 1.00 50.00 88 GLY A O 1
ATOM 722 N N . ILE A 1 89 ? 4.475 -24.854 -8.293 1.00 49.31 89 ILE A N 1
ATOM 723 C CA . ILE A 1 89 ? 4.180 -24.137 -9.535 1.00 49.31 89 ILE A CA 1
ATOM 724 C C . ILE A 1 89 ? 3.763 -25.204 -10.547 1.00 49.31 89 ILE A C 1
ATOM 726 O O . ILE A 1 89 ? 4.604 -25.901 -11.110 1.00 49.31 89 ILE A O 1
ATOM 730 N N . GLU A 1 90 ? 2.463 -25.373 -10.765 1.00 55.66 90 GLU A N 1
ATOM 731 C CA . GLU A 1 90 ? 2.000 -26.130 -11.924 1.00 55.66 90 GLU A CA 1
ATOM 732 C C . GLU A 1 90 ? 2.387 -25.345 -13.179 1.00 55.66 90 GLU A C 1
ATOM 734 O O . GLU A 1 90 ? 1.727 -24.375 -13.543 1.00 55.66 90 GLU A O 1
ATOM 739 N N . ALA A 1 91 ? 3.444 -25.782 -13.867 1.00 53.22 91 ALA A N 1
ATOM 740 C CA . ALA A 1 91 ? 3.943 -25.177 -15.108 1.00 53.22 91 ALA A CA 1
ATOM 741 C C . ALA A 1 91 ? 2.907 -25.132 -16.254 1.00 53.22 91 ALA A C 1
ATOM 743 O O . ALA A 1 91 ? 3.178 -24.592 -17.320 1.00 53.22 91 ALA A O 1
ATOM 744 N N . LYS A 1 92 ? 1.717 -25.708 -16.049 1.00 65.50 92 LYS A N 1
ATOM 745 C CA . LYS A 1 92 ? 0.645 -25.780 -17.042 1.00 65.50 92 LYS A CA 1
ATOM 746 C C . LYS A 1 92 ? -0.172 -24.492 -17.155 1.00 65.50 92 LYS A C 1
ATOM 748 O O . LYS A 1 92 ? -0.917 -24.375 -18.123 1.00 65.50 92 LYS A O 1
ATOM 753 N N . ARG A 1 93 ? -0.109 -23.559 -16.188 1.00 69.69 93 ARG A N 1
ATOM 754 C CA . ARG A 1 93 ? -0.993 -22.375 -16.183 1.00 69.69 93 ARG A CA 1
ATOM 755 C C . ARG A 1 93 ? -0.325 -21.085 -15.733 1.00 69.69 93 ARG A C 1
ATOM 757 O O . ARG A 1 93 ? 0.464 -21.108 -14.789 1.00 69.69 93 ARG A O 1
ATOM 764 N N . PRO A 1 94 ? -0.705 -19.945 -16.338 1.00 79.00 94 PRO A N 1
ATOM 765 C CA . PRO A 1 94 ? -0.272 -18.650 -15.851 1.00 79.00 94 PRO A CA 1
ATOM 766 C C . PRO A 1 94 ? -0.822 -18.401 -14.442 1.00 79.00 94 PRO A C 1
ATOM 768 O O . PRO A 1 94 ? -1.949 -18.785 -14.098 1.00 79.00 94 PRO A O 1
ATOM 771 N N . VAL A 1 95 ? 0.004 -17.745 -13.632 1.00 81.88 95 VAL A N 1
ATOM 772 C CA . VAL A 1 95 ? -0.354 -17.231 -12.312 1.00 81.88 95 VAL A CA 1
ATOM 773 C C . VAL A 1 95 ? -0.330 -15.711 -12.392 1.00 81.88 95 VAL A C 1
ATOM 775 O O . VAL A 1 95 ? 0.652 -15.130 -12.849 1.00 81.88 95 VAL A O 1
ATOM 778 N N . THR A 1 96 ? -1.401 -15.066 -11.943 1.00 82.81 96 THR A N 1
ATOM 779 C CA . THR A 1 96 ? -1.513 -13.603 -11.897 1.00 82.81 96 THR A CA 1
ATOM 780 C C . THR A 1 96 ? -1.605 -13.144 -10.450 1.00 82.81 96 THR A C 1
ATOM 782 O O . THR A 1 96 ? -2.376 -13.705 -9.674 1.00 82.81 96 THR A O 1
ATOM 785 N N . GLY A 1 97 ? -0.819 -12.128 -10.090 1.00 84.06 97 GLY A N 1
ATOM 786 C CA . GLY A 1 97 ? -0.903 -11.458 -8.795 1.00 84.06 97 GLY A CA 1
ATOM 787 C C . GLY A 1 97 ? -1.858 -10.267 -8.851 1.00 84.06 97 GLY A C 1
ATOM 788 O O . GLY A 1 97 ? -1.717 -9.404 -9.715 1.00 84.06 97 GLY A O 1
ATOM 789 N N . LEU A 1 98 ? -2.818 -10.221 -7.933 1.00 83.00 98 LEU A N 1
ATOM 790 C CA . LEU A 1 98 ? -3.547 -9.012 -7.560 1.00 83.00 98 LEU A CA 1
ATOM 791 C C . LEU A 1 98 ? -2.856 -8.409 -6.340 1.00 83.00 98 LEU A C 1
ATOM 793 O O . LEU A 1 98 ? -2.558 -9.148 -5.407 1.00 83.00 98 LEU A O 1
ATOM 797 N N . ASP A 1 99 ? -2.618 -7.103 -6.345 1.00 84.25 99 ASP A N 1
ATOM 798 C CA . ASP A 1 99 ? -1.890 -6.397 -5.287 1.00 84.25 99 ASP A CA 1
ATOM 799 C C . ASP A 1 99 ? -2.633 -5.115 -4.906 1.00 84.25 99 ASP A C 1
ATOM 801 O O . ASP A 1 99 ? -3.059 -4.353 -5.783 1.00 84.25 99 ASP A O 1
ATOM 805 N N . PHE A 1 100 ? -2.813 -4.873 -3.609 1.00 80.50 100 PHE A N 1
ATOM 806 C CA . PHE A 1 100 ? -3.403 -3.628 -3.129 1.00 80.50 100 PHE A CA 1
ATOM 807 C C . PHE A 1 100 ? -2.398 -2.479 -3.228 1.00 80.50 100 PHE A C 1
ATOM 809 O O . PHE A 1 100 ? -1.265 -2.547 -2.755 1.00 80.50 100 PHE A O 1
ATOM 816 N N . ALA A 1 101 ? -2.830 -1.355 -3.795 1.00 81.50 101 ALA A N 1
ATOM 817 C CA . ALA A 1 101 ? -1.994 -0.167 -3.884 1.00 81.50 101 ALA A CA 1
ATOM 818 C C . ALA A 1 101 ? -1.872 0.516 -2.511 1.00 81.50 101 ALA A C 1
ATOM 820 O O . ALA A 1 101 ? -2.682 1.369 -2.180 1.00 81.50 101 ALA A O 1
ATOM 821 N N . SER A 1 102 ? -0.828 0.176 -1.747 1.00 82.81 102 SER A N 1
ATOM 822 C CA . SER A 1 102 ? -0.592 0.711 -0.393 1.00 82.81 102 SER A CA 1
ATOM 823 C C . SER A 1 102 ? -1.735 0.397 0.586 1.00 82.81 102 SER A C 1
ATOM 825 O O . SER A 1 102 ? -2.349 1.310 1.132 1.00 82.81 102 SER A O 1
ATOM 827 N N . LEU A 1 103 ? -1.979 -0.897 0.834 1.00 86.00 103 LEU A N 1
ATOM 828 C CA . LEU A 1 103 ? -3.091 -1.402 1.654 1.00 86.00 103 LEU A CA 1
ATOM 829 C C . LEU A 1 103 ? -3.307 -0.628 2.966 1.00 86.00 103 LEU A C 1
ATOM 831 O O . LEU A 1 103 ? -4.389 -0.091 3.175 1.00 86.00 103 LEU A O 1
ATOM 835 N N . TYR A 1 104 ? -2.298 -0.553 3.842 1.00 88.12 104 TYR A N 1
ATOM 836 C CA . TYR A 1 104 ? -2.468 0.066 5.162 1.00 88.12 104 TYR A CA 1
ATOM 837 C C . TYR A 1 104 ? -2.754 1.573 5.098 1.00 88.12 104 TYR A C 1
ATOM 839 O O . TYR A 1 104 ? -3.759 1.981 5.677 1.00 88.12 104 TYR A O 1
ATOM 847 N N . PRO A 1 105 ? -1.987 2.400 4.353 1.00 89.19 105 PRO A N 1
ATOM 848 C CA . PRO A 1 105 ? -2.371 3.791 4.114 1.00 89.19 105 PRO A CA 1
ATOM 849 C C . PRO A 1 105 ? -3.806 3.954 3.600 1.00 89.19 105 PRO A C 1
ATOM 851 O O . PRO A 1 105 ? -4.539 4.804 4.096 1.00 89.19 105 PRO A O 1
ATOM 854 N N . SER A 1 106 ? -4.242 3.114 2.655 1.00 90.19 106 SER A N 1
ATOM 855 C CA . SER A 1 106 ? -5.608 3.177 2.126 1.00 90.19 106 SER A CA 1
ATOM 856 C C . SER A 1 106 ? -6.671 2.853 3.175 1.00 90.19 106 SER A C 1
ATOM 858 O O . SER A 1 106 ? -7.728 3.475 3.164 1.00 90.19 106 SER A O 1
ATOM 860 N N . LEU A 1 107 ? -6.405 1.917 4.089 1.00 89.44 107 LEU A N 1
ATOM 861 C CA . LEU A 1 107 ? -7.326 1.590 5.182 1.00 89.44 107 LEU A CA 1
ATOM 862 C C . LEU A 1 107 ? -7.404 2.705 6.219 1.00 89.44 107 LEU A C 1
ATOM 864 O O . LEU A 1 107 ? -8.500 3.044 6.659 1.00 89.44 107 LEU A O 1
ATOM 868 N N . ILE A 1 108 ? -6.259 3.300 6.556 1.00 88.62 108 ILE A N 1
ATOM 869 C CA . ILE A 1 108 ? -6.183 4.453 7.457 1.00 88.62 108 ILE A CA 1
ATOM 870 C C . ILE A 1 108 ? -7.021 5.607 6.904 1.00 88.62 108 ILE A C 1
ATOM 872 O O . ILE A 1 108 ? -7.815 6.187 7.640 1.00 88.62 108 ILE A O 1
ATOM 876 N N . ILE A 1 109 ? -6.901 5.893 5.605 1.00 89.81 109 ILE A N 1
ATOM 877 C CA . ILE A 1 109 ? -7.728 6.897 4.930 1.00 89.81 109 ILE A CA 1
ATOM 878 C C . ILE A 1 109 ? -9.210 6.500 4.996 1.00 89.81 109 ILE A C 1
ATOM 880 O O . ILE A 1 109 ? -10.017 7.254 5.530 1.00 89.81 109 ILE A O 1
ATOM 884 N N . ALA A 1 110 ? -9.562 5.304 4.511 1.00 90.56 110 ALA A N 1
ATOM 885 C CA . ALA A 1 110 ? -10.952 4.880 4.320 1.00 90.56 110 ALA A CA 1
ATOM 886 C C . ALA A 1 110 ? -11.774 4.816 5.616 1.00 90.56 110 ALA A C 1
ATOM 888 O O . ALA A 1 110 ? -12.956 5.162 5.618 1.00 90.56 110 ALA A O 1
ATOM 889 N N . TYR A 1 111 ? -11.161 4.371 6.714 1.00 87.88 111 TYR A N 1
ATOM 890 C CA . TYR A 1 111 ? -11.820 4.294 8.019 1.00 87.88 111 TYR A CA 1
ATOM 891 C C . TYR A 1 111 ? -11.591 5.538 8.880 1.00 87.88 111 TYR A C 1
ATOM 893 O O . TYR A 1 111 ? -12.035 5.572 10.024 1.00 87.88 111 TYR A O 1
ATOM 901 N N . ASN A 1 112 ? -10.946 6.575 8.332 1.00 88.50 112 ASN A N 1
ATOM 902 C CA . ASN A 1 112 ? -10.601 7.794 9.056 1.00 88.50 112 ASN A CA 1
ATOM 903 C C . ASN A 1 112 ? -9.828 7.486 10.356 1.00 88.50 112 ASN A C 1
ATOM 905 O O . ASN A 1 112 ? -10.163 8.002 11.422 1.00 88.50 112 ASN A O 1
ATOM 909 N N . LEU A 1 113 ? -8.830 6.597 10.290 1.00 83.44 113 LEU A N 1
ATOM 910 C CA . LEU A 1 113 ? -8.109 6.124 11.473 1.00 83.44 113 LEU A CA 1
ATOM 911 C C . LEU A 1 113 ? -7.040 7.140 11.883 1.00 83.44 113 LEU A C 1
ATOM 913 O O . LEU A 1 113 ? -6.039 7.315 11.193 1.00 83.44 113 LEU A O 1
ATOM 917 N N . PHE A 1 114 ? -7.223 7.808 13.019 1.00 78.62 114 PHE A N 1
ATOM 918 C CA . PHE A 1 114 ? -6.202 8.684 13.600 1.00 78.62 114 PHE A CA 1
ATOM 919 C C . PHE A 1 114 ? -6.457 8.952 15.088 1.00 78.62 114 PHE A C 1
ATOM 921 O O . PHE A 1 114 ? -7.597 8.823 15.541 1.00 78.62 114 PHE A O 1
ATOM 928 N N . PRO A 1 115 ? -5.424 9.333 15.860 1.00 70.69 115 PRO A N 1
ATOM 929 C CA . PRO A 1 115 ? -5.539 9.433 17.315 1.00 70.69 115 PRO A CA 1
ATOM 930 C C . PRO A 1 115 ? -6.579 10.440 17.821 1.00 70.69 115 PRO A C 1
ATOM 932 O O . PRO A 1 115 ? -7.219 10.198 18.837 1.00 70.69 115 PRO A O 1
ATOM 935 N N . GLU A 1 116 ? -6.775 11.557 17.119 1.00 66.44 116 GLU A N 1
ATOM 936 C CA . GLU A 1 116 ? -7.572 12.687 17.624 1.00 66.44 116 GLU A CA 1
ATOM 937 C C . GLU A 1 116 ? -9.096 12.466 17.556 1.00 66.44 116 GLU A C 1
ATOM 939 O O . GLU A 1 116 ? -9.840 13.155 18.250 1.00 66.44 116 GLU A O 1
ATOM 944 N N . LYS A 1 117 ? -9.590 11.532 16.729 1.00 68.06 117 LYS A N 1
ATOM 945 C CA . LYS A 1 117 ? -11.035 11.213 16.614 1.00 68.06 117 LYS A CA 1
ATOM 946 C C . LYS A 1 117 ? -11.412 9.877 17.230 1.00 68.06 117 LYS A C 1
ATOM 948 O O . LYS A 1 117 ? -12.457 9.316 16.905 1.00 68.06 117 LYS A O 1
ATOM 953 N N . PHE A 1 118 ? -10.566 9.372 18.111 1.00 73.50 118 PHE A N 1
ATOM 954 C CA . PHE A 1 118 ? -10.826 8.126 18.795 1.00 73.50 118 PHE A CA 1
ATOM 955 C C . PHE A 1 118 ? -11.843 8.336 19.925 1.00 73.50 118 PHE A C 1
ATOM 957 O O . PHE A 1 118 ? -11.558 9.035 20.897 1.00 73.50 118 PHE A O 1
ATOM 964 N N . ILE A 1 119 ? -13.030 7.736 19.809 1.00 81.19 119 ILE A N 1
ATOM 965 C CA . ILE A 1 119 ? -14.070 7.791 20.845 1.00 81.19 119 ILE A CA 1
ATOM 966 C C . ILE A 1 119 ? -14.033 6.476 21.629 1.00 81.19 119 ILE A C 1
ATOM 968 O O . ILE A 1 119 ? -14.290 5.418 21.061 1.00 81.19 119 ILE A O 1
ATOM 972 N N . PHE A 1 120 ? -13.700 6.535 22.922 1.00 80.06 120 PHE A N 1
ATOM 973 C CA . PHE A 1 120 ? -13.617 5.355 23.801 1.00 80.06 120 PHE A CA 1
ATOM 974 C C . PHE A 1 120 ? -14.888 5.111 24.622 1.00 80.06 120 PHE A C 1
ATOM 976 O O . PHE A 1 120 ? -15.059 4.031 25.185 1.00 80.06 120 PHE A O 1
ATOM 983 N N . ASP A 1 121 ? -15.760 6.109 24.745 1.00 84.12 121 ASP A N 1
ATOM 984 C CA . ASP A 1 121 ? -16.941 6.040 25.592 1.00 84.12 121 ASP A CA 1
ATOM 985 C C . ASP A 1 121 ? -18.235 6.069 24.776 1.00 84.12 121 ASP A C 1
ATOM 987 O O . ASP A 1 121 ? -18.407 6.862 23.849 1.00 84.12 121 ASP A O 1
ATOM 991 N N . LEU A 1 122 ? -19.169 5.202 25.171 1.00 85.88 122 LEU A N 1
ATOM 992 C CA . LEU A 1 122 ? -20.459 5.052 24.502 1.00 85.88 122 LEU A CA 1
ATOM 993 C C . LEU A 1 122 ? -21.259 6.362 24.507 1.00 85.88 122 LEU A C 1
ATOM 995 O O . LEU A 1 122 ? -21.904 6.694 23.523 1.00 85.88 122 LEU A O 1
ATOM 999 N N . LYS A 1 123 ? -21.153 7.160 25.577 1.00 88.56 123 LYS A N 1
ATOM 1000 C CA . LYS A 1 123 ? -21.873 8.432 25.699 1.00 88.56 123 LYS A CA 1
ATOM 1001 C C . LYS A 1 123 ? -21.454 9.432 24.617 1.00 88.56 123 LYS A C 1
ATOM 1003 O O . LYS A 1 123 ? -22.313 10.038 23.983 1.00 88.56 123 LYS A O 1
ATOM 1008 N N . ASN A 1 124 ? -20.157 9.619 24.391 1.00 88.12 124 ASN A N 1
ATOM 1009 C CA . ASN A 1 124 ? -19.658 10.490 23.329 1.00 88.12 124 ASN A CA 1
ATOM 1010 C C . ASN A 1 124 ? -19.929 9.903 21.940 1.00 88.12 124 ASN A C 1
ATOM 1012 O O . ASN A 1 124 ? -20.137 10.673 21.002 1.00 88.12 124 ASN A O 1
ATOM 1016 N N . ALA A 1 125 ? -19.983 8.574 21.801 1.00 88.62 125 ALA A N 1
ATOM 1017 C CA . ALA A 1 125 ? -20.413 7.931 20.560 1.00 88.62 125 ALA A CA 1
ATOM 1018 C C . ALA A 1 125 ? -21.891 8.246 20.255 1.00 88.62 125 ALA A C 1
ATOM 1020 O O . ALA A 1 125 ? -22.201 8.711 19.158 1.00 88.62 125 ALA A O 1
ATOM 1021 N N . ASP A 1 126 ? -22.780 8.117 21.242 1.00 91.31 126 ASP A N 1
ATOM 1022 C CA . ASP A 1 126 ? -24.204 8.454 21.120 1.00 91.31 126 ASP A CA 1
ATOM 1023 C C . ASP A 1 126 ? -24.409 9.941 20.799 1.00 91.31 126 ASP A C 1
ATOM 1025 O O . ASP A 1 126 ? -25.226 10.297 19.946 1.00 91.31 126 ASP A O 1
ATOM 1029 N N . ILE A 1 127 ? -23.631 10.830 21.431 1.00 91.12 127 ILE A N 1
ATOM 1030 C CA . ILE A 1 127 ? -23.635 12.269 21.123 1.00 91.12 127 ILE A CA 1
ATOM 1031 C C . ILE A 1 127 ? -23.182 12.506 19.677 1.00 91.12 127 ILE A C 1
ATOM 1033 O O . ILE A 1 127 ? -23.822 13.262 18.945 1.00 91.12 127 ILE A O 1
ATOM 1037 N N . ALA A 1 128 ? -22.101 11.859 19.233 1.00 88.19 128 ALA A N 1
ATOM 1038 C CA . ALA A 1 128 ? -21.601 12.006 17.871 1.00 88.19 128 ALA A CA 1
ATOM 1039 C C . ALA A 1 128 ? -22.626 11.528 16.828 1.00 88.19 128 ALA A C 1
ATOM 1041 O O . ALA A 1 128 ? -22.821 12.222 15.826 1.00 88.19 128 ALA A O 1
ATOM 1042 N N . GLN A 1 129 ? -23.312 10.408 17.083 1.00 90.81 129 GLN A N 1
ATOM 1043 C CA . GLN A 1 129 ? -24.406 9.912 16.240 1.00 90.81 129 GLN A CA 1
ATOM 1044 C C . GLN A 1 129 ? -25.608 10.857 16.239 1.00 90.81 129 GLN A C 1
ATOM 1046 O O . GLN A 1 129 ? -26.128 11.179 15.173 1.00 90.81 129 GLN A O 1
ATOM 1051 N N . SER A 1 130 ? -26.006 11.362 17.409 1.00 92.25 130 SER A N 1
ATOM 1052 C CA . SER A 1 130 ? -27.107 12.328 17.548 1.00 92.25 130 SER A CA 1
ATOM 1053 C C . SER A 1 130 ? -26.829 13.633 16.796 1.00 92.25 130 SER A C 1
ATOM 1055 O O . SER A 1 130 ? -27.743 14.249 16.258 1.00 92.25 130 SER A O 1
ATOM 1057 N N . ASN A 1 131 ? -25.554 14.013 16.679 1.00 90.19 131 ASN A N 1
ATOM 1058 C CA . ASN A 1 131 ? -25.092 15.147 15.875 1.00 90.19 131 ASN A CA 1
ATOM 1059 C C . ASN A 1 131 ? -25.005 14.841 14.363 1.00 90.19 131 ASN A C 1
ATOM 1061 O O . ASN A 1 131 ? -24.446 15.635 13.608 1.00 90.19 131 ASN A O 1
ATOM 1065 N N . GLY A 1 132 ? -25.520 13.695 13.906 1.00 88.81 132 GLY A N 1
ATOM 1066 C CA . GLY A 1 132 ? -25.582 13.318 12.492 1.00 88.81 132 GLY A CA 1
ATOM 1067 C C . GLY A 1 132 ? -24.297 12.707 11.926 1.00 88.81 132 GLY A C 1
ATOM 1068 O O . GLY A 1 132 ? -24.118 12.700 10.707 1.00 88.81 132 GLY A O 1
ATOM 1069 N N . ASN A 1 133 ? -23.382 12.212 12.768 1.00 89.19 133 ASN A N 1
ATOM 1070 C CA . ASN A 1 133 ? -22.173 11.536 12.293 1.00 89.19 133 ASN A CA 1
ATOM 1071 C C . ASN A 1 133 ? -22.371 10.025 12.173 1.00 89.19 133 ASN A C 1
ATOM 1073 O O . ASN A 1 133 ? -22.833 9.367 13.104 1.00 89.19 133 ASN A O 1
ATOM 1077 N N . THR A 1 134 ? -21.914 9.456 11.059 1.00 90.69 134 THR A N 1
ATOM 1078 C CA . THR A 1 134 ? -21.790 8.006 10.911 1.00 90.69 134 THR A CA 1
ATOM 1079 C C . THR A 1 134 ? -20.552 7.525 11.661 1.00 90.69 134 THR A C 1
ATOM 1081 O O . THR A 1 134 ? -19.460 8.059 11.458 1.00 90.69 134 THR A O 1
ATOM 1084 N N . LEU A 1 135 ? -20.694 6.499 12.500 1.00 89.94 135 LEU A N 1
ATOM 1085 C CA . LEU A 1 135 ? -19.572 5.912 13.233 1.00 89.94 135 LEU A CA 1
ATOM 1086 C C . LEU A 1 135 ? -19.156 4.562 12.641 1.00 89.94 135 LEU A C 1
ATOM 1088 O O . LEU A 1 135 ? -19.996 3.781 12.198 1.00 89.94 135 LEU A O 1
ATOM 1092 N N . HIS A 1 136 ? -17.853 4.297 12.653 1.00 87.25 136 HIS A N 1
ATOM 1093 C CA . HIS A 1 136 ? -17.254 2.984 12.439 1.00 87.25 136 HIS A CA 1
ATOM 1094 C C . HIS A 1 136 ? -16.843 2.424 13.796 1.00 87.25 136 HIS A C 1
ATOM 1096 O O . HIS A 1 136 ? -15.964 2.979 14.454 1.00 87.25 136 HIS A O 1
ATOM 1102 N N . GLU A 1 137 ? -17.522 1.372 14.233 1.00 87.19 137 GLU A N 1
ATOM 1103 C CA . GLU A 1 137 ? -17.232 0.706 15.497 1.00 87.19 137 GLU A CA 1
ATOM 1104 C C . GLU A 1 137 ? -16.094 -0.298 15.333 1.00 87.19 137 GLU A C 1
ATOM 1106 O O . GLU A 1 137 ? -16.052 -1.066 14.371 1.00 87.19 137 GLU A O 1
ATOM 1111 N N . ILE A 1 138 ? -15.206 -0.317 16.319 1.00 81.44 138 ILE A N 1
ATOM 1112 C CA . ILE A 1 138 ? -14.097 -1.250 16.417 1.00 81.44 138 ILE A CA 1
ATOM 1113 C C . ILE A 1 138 ? -14.142 -1.953 17.771 1.00 81.44 138 ILE A C 1
ATOM 1115 O O . ILE A 1 138 ? -14.386 -1.343 18.813 1.00 81.44 138 ILE A O 1
ATOM 1119 N N . SER A 1 139 ? -13.916 -3.263 17.757 1.00 80.50 139 SER A N 1
ATOM 1120 C CA . SER A 1 139 ? -13.886 -4.080 18.966 1.00 80.50 139 SER A CA 1
ATOM 1121 C C . SER A 1 139 ? -12.822 -5.155 18.840 1.00 80.50 139 SER A C 1
ATOM 1123 O O . SER A 1 139 ? -12.817 -5.930 17.882 1.00 80.50 139 SER A O 1
ATOM 1125 N N . PHE A 1 140 ? -11.907 -5.196 19.804 1.00 71.38 140 PHE A N 1
ATOM 1126 C CA . PHE A 1 140 ? -10.789 -6.130 19.788 1.00 71.38 140 PHE A CA 1
ATOM 1127 C C . PHE A 1 140 ? -10.334 -6.518 21.199 1.00 71.38 140 PHE A C 1
ATOM 1129 O O . PHE A 1 140 ? -10.668 -5.863 22.187 1.00 71.38 140 PHE A O 1
ATOM 1136 N N . LEU A 1 141 ? -9.593 -7.624 21.311 1.00 66.94 141 LEU A N 1
ATOM 1137 C CA . LEU A 1 141 ? -9.157 -8.180 22.592 1.00 66.94 141 LEU A CA 1
ATOM 1138 C C . LEU A 1 141 ? -7.702 -7.797 22.880 1.00 66.94 141 LEU A C 1
ATOM 1140 O O . LEU A 1 141 ? -6.783 -8.363 22.297 1.00 66.94 141 LEU A O 1
ATOM 1144 N N . PHE A 1 142 ? -7.482 -6.945 23.878 1.00 62.88 142 PHE A N 1
ATOM 1145 C CA . PHE A 1 142 ? -6.154 -6.533 24.322 1.00 62.88 142 PHE A CA 1
ATOM 1146 C C . PHE A 1 142 ? -5.921 -6.863 25.793 1.00 62.88 142 PHE A C 1
ATOM 1148 O O . PHE A 1 142 ? -6.704 -6.485 26.661 1.00 62.88 142 PHE A O 1
ATOM 1155 N N . ASN A 1 143 ? -4.835 -7.573 26.110 1.00 69.12 143 ASN A N 1
ATOM 1156 C CA . ASN A 1 143 ? -4.514 -7.982 27.487 1.00 69.12 143 ASN A CA 1
ATOM 1157 C C . ASN A 1 143 ? -5.696 -8.652 28.219 1.00 69.12 143 ASN A C 1
ATOM 1159 O O . ASN A 1 143 ? -5.922 -8.417 29.407 1.00 69.12 143 ASN A O 1
ATOM 1163 N N . LYS A 1 144 ? -6.454 -9.499 27.503 1.00 75.62 144 LYS A N 1
ATOM 1164 C CA . LYS A 1 144 ? -7.679 -10.174 27.987 1.00 75.62 144 LYS A CA 1
ATOM 1165 C C . LYS A 1 144 ? -8.839 -9.225 28.327 1.00 75.62 144 LYS A C 1
ATOM 1167 O O . LYS A 1 144 ? -9.785 -9.640 28.991 1.00 75.62 144 LYS A O 1
ATOM 1172 N N . ARG A 1 145 ? -8.779 -7.970 27.885 1.00 73.12 145 ARG A N 1
ATOM 1173 C CA . ARG A 1 145 ? -9.860 -6.988 27.979 1.00 73.12 145 ARG A CA 1
ATOM 1174 C C . ARG A 1 145 ? -10.355 -6.669 26.580 1.00 73.12 145 ARG A C 1
ATOM 1176 O O . ARG A 1 145 ? -9.554 -6.467 25.675 1.00 73.12 145 ARG A O 1
ATOM 1183 N N . THR A 1 146 ? -11.665 -6.623 26.408 1.00 79.19 146 THR A N 1
ATOM 1184 C CA . THR A 1 146 ? -12.251 -6.137 25.161 1.00 79.19 146 THR A CA 1
ATOM 1185 C C . THR A 1 146 ? -12.165 -4.619 25.167 1.00 79.19 146 THR A C 1
ATOM 1187 O O . THR A 1 146 ? -12.706 -3.979 26.067 1.00 79.19 146 THR A O 1
ATOM 1190 N N . ILE A 1 147 ? -11.452 -4.053 24.201 1.00 73.94 147 ILE A N 1
ATOM 1191 C CA . ILE A 1 147 ? -11.459 -2.620 23.930 1.00 73.94 147 ILE A CA 1
ATOM 1192 C C . ILE A 1 147 ? -12.499 -2.392 22.842 1.00 73.94 147 ILE A C 1
ATOM 1194 O O . ILE A 1 147 ? -12.460 -3.044 21.801 1.00 73.94 147 ILE A O 1
ATOM 1198 N N . GLN A 1 148 ? -13.434 -1.489 23.111 1.00 82.38 148 GLN A N 1
ATOM 1199 C CA . GLN A 1 148 ? -14.444 -1.040 22.165 1.00 82.38 148 GLN A CA 1
ATOM 1200 C C . GLN A 1 148 ? -14.247 0.451 21.930 1.00 82.38 148 GLN A C 1
ATOM 1202 O O . GLN A 1 148 ? -13.935 1.189 22.869 1.00 82.38 148 GLN A O 1
ATOM 1207 N N . ALA A 1 149 ? -14.381 0.874 20.680 1.00 83.00 149 ALA A N 1
ATOM 1208 C CA . ALA A 1 149 ? -14.237 2.265 20.307 1.00 83.00 149 ALA A CA 1
ATOM 1209 C C . ALA A 1 149 ? -14.927 2.588 18.987 1.00 83.00 149 ALA A C 1
ATOM 1211 O O . ALA A 1 149 ? -15.351 1.695 18.255 1.00 83.00 149 ALA A O 1
ATOM 1212 N N . TRP A 1 150 ? -15.002 3.878 18.676 1.00 87.69 150 TRP A N 1
ATOM 1213 C CA . TRP A 1 150 ? -15.645 4.376 17.470 1.00 87.69 150 TRP A CA 1
ATOM 1214 C C . TRP A 1 150 ? -14.794 5.436 16.776 1.00 87.69 150 TRP A C 1
ATOM 1216 O O . TRP A 1 150 ? -14.212 6.312 17.420 1.00 87.69 150 TRP A O 1
ATOM 1226 N N . TYR A 1 151 ? -14.786 5.382 15.447 1.00 86.19 151 TYR A N 1
ATOM 1227 C CA . TYR A 1 151 ? -14.258 6.423 14.573 1.00 86.19 151 TYR A CA 1
ATOM 1228 C C . TYR A 1 151 ? -15.395 7.139 13.860 1.00 86.19 151 TYR A C 1
ATOM 1230 O O . TYR A 1 151 ? -16.298 6.509 13.311 1.00 86.19 151 TYR A O 1
ATOM 1238 N N . VAL A 1 152 ? -15.334 8.467 13.808 1.00 87.81 152 VAL A N 1
ATOM 1239 C CA . VAL A 1 152 ? -16.236 9.242 12.951 1.00 87.81 152 VAL A CA 1
ATOM 1240 C C . VAL A 1 152 ? -15.833 9.022 11.499 1.00 87.81 152 VAL A C 1
ATOM 1242 O O . VAL A 1 152 ? -14.704 9.328 11.112 1.00 87.81 152 VAL A O 1
ATOM 1245 N N . ARG A 1 153 ? -16.752 8.521 10.674 1.00 89.69 153 ARG A N 1
ATOM 1246 C CA . ARG A 1 153 ? -16.509 8.385 9.239 1.00 89.69 153 ARG A CA 1
ATOM 1247 C C . ARG A 1 153 ? -16.421 9.763 8.602 1.00 89.69 153 ARG A C 1
ATOM 1249 O O . ARG A 1 153 ? -17.201 10.662 8.909 1.00 89.69 153 ARG A O 1
ATOM 1256 N N . HIS A 1 154 ? -15.470 9.914 7.686 1.00 89.81 154 HIS A N 1
ATOM 1257 C CA . HIS A 1 154 ? -15.321 11.169 6.965 1.00 89.81 154 HIS A CA 1
ATOM 1258 C C . HIS A 1 154 ? -16.355 11.324 5.841 1.00 89.81 154 HIS A C 1
ATOM 1260 O O . HIS A 1 154 ? -16.548 12.432 5.371 1.00 89.81 154 HIS A O 1
ATOM 1266 N N . ASP A 1 155 ? -17.009 10.246 5.383 1.00 89.25 155 ASP A N 1
ATOM 1267 C CA . ASP A 1 155 ? -18.054 10.265 4.340 1.00 89.25 155 ASP A CA 1
ATOM 1268 C C . ASP A 1 155 ? -17.667 11.084 3.087 1.00 89.25 155 ASP A C 1
ATOM 1270 O O . ASP A 1 155 ? -18.475 11.782 2.483 1.00 89.25 155 ASP A O 1
ATOM 1274 N N . ASN A 1 156 ? -16.387 11.001 2.703 1.00 88.25 156 ASN A N 1
ATOM 1275 C CA . ASN A 1 156 ? -15.731 11.807 1.658 1.00 88.25 156 ASN A CA 1
ATOM 1276 C C . ASN A 1 156 ? -15.810 13.341 1.826 1.00 88.25 156 ASN A C 1
ATOM 1278 O O . ASN A 1 156 ? -15.489 14.071 0.893 1.00 88.25 156 ASN A O 1
ATOM 1282 N N . GLN A 1 157 ? -16.152 13.830 3.014 1.00 89.06 157 GLN A N 1
ATOM 1283 C CA . GLN A 1 157 ? -16.151 15.242 3.391 1.00 89.06 157 GLN A CA 1
ATOM 1284 C C . GLN A 1 157 ? -14.782 15.634 3.957 1.00 89.06 157 GLN A C 1
ATOM 1286 O O . GLN A 1 157 ? -14.308 15.040 4.928 1.00 89.06 157 GLN A O 1
ATOM 1291 N N . SER A 1 158 ? -14.127 16.621 3.342 1.00 86.88 158 SER A N 1
ATOM 1292 C CA . SER A 1 158 ? -12.776 17.073 3.712 1.00 86.88 158 SER A CA 1
ATOM 1293 C C . SER A 1 158 ? -12.670 17.539 5.163 1.00 86.88 158 SER A C 1
ATOM 1295 O O . SER A 1 158 ? -11.720 17.210 5.860 1.00 86.88 158 SER A O 1
ATOM 1297 N N . GLU A 1 159 ? -13.688 18.242 5.642 1.00 88.50 159 GLU A N 1
ATOM 1298 C CA . GLU A 1 159 ? -13.810 18.813 6.979 1.00 88.50 159 GLU A CA 1
ATOM 1299 C C . GLU A 1 159 ? -13.946 17.752 8.079 1.00 88.50 159 GLU A C 1
ATOM 1301 O O . GLU A 1 159 ? -13.707 18.034 9.253 1.00 88.50 159 GLU A O 1
ATOM 1306 N N . LYS A 1 160 ? -14.307 16.518 7.706 1.00 87.75 160 LYS A N 1
ATOM 1307 C CA . LYS A 1 160 ? -14.399 15.377 8.623 1.00 87.75 160 LYS A CA 1
ATOM 1308 C C . LYS A 1 160 ? -13.151 14.494 8.608 1.00 87.75 160 LYS A C 1
ATOM 1310 O O . LYS A 1 160 ? -13.041 13.606 9.459 1.00 87.75 160 LYS A O 1
ATOM 1315 N N . LYS A 1 161 ? -12.225 14.698 7.663 1.00 89.44 161 LYS A N 1
ATOM 1316 C CA . LYS A 1 161 ? -10.990 13.911 7.581 1.00 89.44 161 LYS A CA 1
ATOM 1317 C C . LYS A 1 161 ? -10.021 14.309 8.679 1.00 89.44 161 LYS A C 1
ATOM 1319 O O . LYS A 1 161 ? -9.835 15.483 8.987 1.00 89.44 161 LYS A O 1
ATOM 1324 N N . GLY A 1 162 ? -9.390 13.301 9.261 1.00 86.81 162 GLY A N 1
ATOM 1325 C CA . GLY A 1 162 ? -8.299 13.514 10.192 1.00 86.81 162 GLY A CA 1
ATOM 1326 C C . GLY A 1 162 ? -7.017 13.970 9.558 1.00 86.81 162 GLY A C 1
ATOM 1327 O O . GLY A 1 162 ? -6.796 13.771 8.367 1.00 86.81 162 GLY A O 1
ATOM 1328 N N . LEU A 1 163 ? -6.115 14.464 10.403 1.00 86.88 163 LEU A N 1
ATOM 1329 C CA . LEU A 1 163 ? -4.774 14.852 9.986 1.00 86.88 163 LEU A CA 1
ATOM 1330 C C . LEU A 1 163 ? -4.060 13.723 9.226 1.00 86.88 163 LEU A C 1
ATOM 1332 O O . LEU A 1 163 ? -3.490 13.961 8.167 1.00 86.88 163 LEU A O 1
ATOM 1336 N N . TYR A 1 164 ? -4.125 12.486 9.732 1.00 87.50 164 TYR A N 1
ATOM 1337 C CA . TYR A 1 164 ? -3.458 11.341 9.102 1.00 87.50 164 TYR A CA 1
ATOM 1338 C C . TYR A 1 164 ? -4.066 10.999 7.736 1.00 87.50 164 TYR A C 1
ATOM 1340 O O . TYR A 1 164 ? -3.313 11.002 6.765 1.00 87.50 164 TYR A O 1
ATOM 1348 N N . PRO A 1 165 ? -5.386 10.742 7.613 1.00 89.69 165 PRO A N 1
ATOM 1349 C CA . PRO A 1 165 ? -6.044 10.584 6.319 1.00 89.69 165 PRO A CA 1
ATOM 1350 C C . PRO A 1 165 ? -5.726 11.700 5.324 1.00 89.69 165 PRO A C 1
ATOM 1352 O O . PRO A 1 165 ? -5.354 11.396 4.197 1.00 89.69 165 PRO A O 1
ATOM 1355 N N . THR A 1 166 ? -5.792 12.968 5.737 1.00 91.62 166 THR A N 1
ATOM 1356 C CA . THR A 1 166 ? -5.511 14.117 4.862 1.00 91.62 166 THR A CA 1
ATOM 1357 C C . THR A 1 166 ? -4.073 14.093 4.341 1.00 91.62 166 THR A C 1
ATOM 1359 O O . THR A 1 166 ? -3.852 14.129 3.133 1.00 91.62 166 THR A O 1
ATOM 1362 N N . VAL A 1 167 ? -3.086 13.939 5.230 1.00 91.69 167 VAL A N 1
ATOM 1363 C CA . VAL A 1 167 ? -1.668 13.870 4.836 1.00 91.69 167 VAL A CA 1
ATOM 1364 C C . VAL A 1 167 ? -1.392 12.638 3.966 1.00 91.69 167 VAL A C 1
ATOM 1366 O O . VAL A 1 167 ? -0.665 12.718 2.976 1.00 91.69 167 VAL A O 1
ATOM 1369 N N . LEU A 1 168 ? -1.976 11.485 4.300 1.00 91.44 168 LEU A N 1
ATOM 1370 C CA . LEU A 1 168 ? -1.809 10.258 3.522 1.00 91.44 168 LEU A CA 1
ATOM 1371 C C . LEU A 1 168 ? -2.449 10.359 2.136 1.00 91.44 168 LEU A C 1
ATOM 1373 O O . LEU A 1 168 ? -1.874 9.831 1.187 1.00 91.44 168 LEU A O 1
ATOM 1377 N N . GLU A 1 169 ? -3.588 11.035 1.990 1.00 92.44 169 GLU A N 1
ATOM 1378 C CA . GLU A 1 169 ? -4.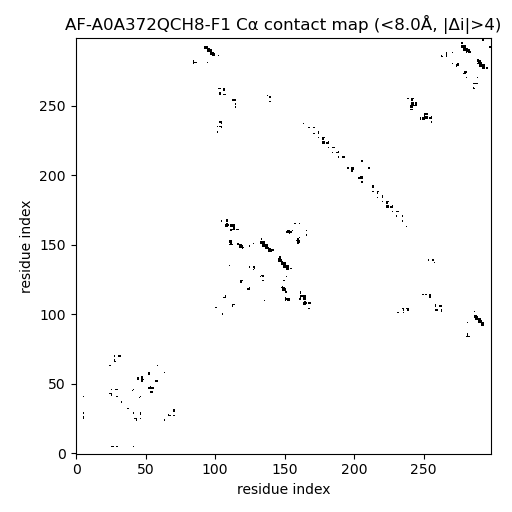209 11.286 0.687 1.00 92.44 169 GLU A CA 1
ATOM 1379 C C . GLU A 1 169 ? -3.322 12.145 -0.212 1.00 92.44 169 GLU A C 1
ATOM 1381 O O . GLU A 1 169 ? -3.113 11.791 -1.375 1.00 92.44 169 GLU A O 1
ATOM 1386 N N . GLU A 1 170 ? -2.737 13.217 0.324 1.00 94.06 170 GLU A N 1
ATOM 1387 C CA . GLU A 1 170 ? -1.789 14.063 -0.409 1.00 94.06 170 GLU A CA 1
ATOM 1388 C C . GLU A 1 170 ? -0.547 13.271 -0.843 1.00 94.06 170 GLU A C 1
ATOM 1390 O O . GLU A 1 170 ? -0.153 13.293 -2.013 1.00 94.06 170 GLU A O 1
ATOM 1395 N N . LEU A 1 171 ? 0.048 12.499 0.075 1.00 93.62 171 LEU A N 1
ATOM 1396 C CA . LEU A 1 171 ? 1.188 11.625 -0.222 1.00 93.62 171 LEU A CA 1
ATOM 1397 C C . LEU A 1 171 ? 0.842 10.572 -1.277 1.00 93.62 171 LEU A C 1
ATOM 1399 O O . LEU A 1 171 ? 1.646 10.285 -2.172 1.00 93.62 171 LEU A O 1
ATOM 1403 N N . PHE A 1 172 ? -0.355 9.996 -1.196 1.00 92.00 172 PHE A N 1
ATOM 1404 C CA . PHE A 1 172 ? -0.823 9.005 -2.150 1.00 92.00 172 PHE A CA 1
ATOM 1405 C C . PHE A 1 172 ? -1.006 9.621 -3.539 1.00 92.00 172 PHE A C 1
ATOM 1407 O O . PHE A 1 172 ? -0.526 9.046 -4.519 1.00 92.00 172 PHE A O 1
ATOM 1414 N N . ALA A 1 173 ? -1.608 10.811 -3.629 1.00 93.69 173 ALA A N 1
ATOM 1415 C CA . ALA A 1 173 ? -1.764 11.556 -4.876 1.00 93.69 173 ALA A CA 1
ATOM 1416 C C . ALA A 1 173 ? -0.407 11.891 -5.515 1.00 93.69 173 ALA A C 1
ATOM 1418 O O . ALA A 1 173 ? -0.181 11.555 -6.681 1.00 93.69 173 ALA A O 1
ATOM 1419 N N . MET A 1 174 ? 0.542 12.427 -4.737 1.00 94.75 174 MET A N 1
ATOM 1420 C CA . MET A 1 174 ? 1.912 12.681 -5.208 1.00 94.75 174 MET A CA 1
ATOM 1421 C C . MET A 1 174 ? 2.580 11.405 -5.734 1.00 94.75 174 MET A C 1
ATOM 1423 O O . MET A 1 174 ? 3.251 11.404 -6.770 1.00 94.75 174 MET A O 1
ATOM 1427 N N . ARG A 1 175 ? 2.382 10.272 -5.052 1.00 94.25 175 ARG A N 1
ATOM 1428 C CA . ARG A 1 175 ? 2.933 8.989 -5.497 1.00 94.25 175 ARG A CA 1
ATOM 1429 C C . ARG A 1 175 ? 2.297 8.501 -6.799 1.00 94.25 175 ARG A C 1
ATOM 1431 O O . ARG A 1 175 ? 3.008 7.915 -7.621 1.00 94.25 175 ARG A O 1
ATOM 1438 N N . LEU A 1 176 ? 0.991 8.690 -6.988 1.00 93.62 176 LEU A N 1
ATOM 1439 C CA . LEU A 1 176 ? 0.307 8.329 -8.232 1.00 93.62 176 LEU A CA 1
ATOM 1440 C C . LEU A 1 176 ? 0.863 9.119 -9.416 1.00 93.62 176 LEU A C 1
ATOM 1442 O O . LEU A 1 176 ? 1.154 8.518 -10.451 1.00 93.62 176 LEU A O 1
ATOM 1446 N N . GLU A 1 177 ? 1.094 10.419 -9.240 1.00 96.12 177 GLU A N 1
ATOM 1447 C CA . GLU A 1 177 ? 1.700 11.266 -10.267 1.00 96.12 177 GLU A CA 1
ATOM 1448 C C . GLU A 1 177 ? 3.108 10.777 -10.637 1.00 96.12 177 GLU A C 1
ATOM 1450 O O . GLU A 1 177 ? 3.395 10.516 -11.808 1.00 96.12 177 GLU A O 1
ATOM 1455 N N . LEU A 1 178 ? 3.966 10.533 -9.640 1.00 94.69 178 LEU A N 1
ATOM 1456 C CA . LEU A 1 178 ? 5.310 9.996 -9.873 1.00 94.69 178 LEU A CA 1
ATOM 1457 C C . LEU A 1 178 ? 5.280 8.633 -10.574 1.00 94.69 178 LEU A C 1
ATOM 1459 O O . LEU A 1 178 ? 6.115 8.365 -11.435 1.00 94.69 178 LEU A O 1
ATOM 1463 N N . LYS A 1 179 ? 4.322 7.759 -10.239 1.00 94.31 179 LYS A N 1
ATOM 1464 C CA . LYS A 1 179 ? 4.155 6.466 -10.921 1.00 94.31 179 LYS A CA 1
ATOM 1465 C C . LYS A 1 179 ? 3.685 6.630 -12.366 1.00 94.31 179 LYS A C 1
ATOM 1467 O O . LYS A 1 179 ? 4.120 5.853 -13.215 1.00 94.31 179 LYS A O 1
ATOM 1472 N N . ALA A 1 180 ? 2.835 7.612 -12.656 1.00 96.06 180 ALA A N 1
ATOM 1473 C CA . ALA A 1 180 ? 2.407 7.916 -14.019 1.00 96.06 180 ALA A CA 1
ATOM 1474 C C . ALA A 1 180 ? 3.584 8.425 -14.869 1.00 96.06 180 ALA A C 1
ATOM 1476 O O . ALA A 1 180 ? 3.797 7.936 -15.983 1.00 96.06 180 ALA A O 1
ATOM 1477 N N . GLN A 1 181 ? 4.402 9.327 -14.314 1.00 96.12 181 GLN A N 1
ATOM 1478 C CA . GLN A 1 181 ? 5.646 9.786 -14.941 1.00 96.12 181 GLN A CA 1
ATOM 1479 C C . GLN A 1 181 ? 6.637 8.627 -15.140 1.00 96.12 181 GLN A C 1
ATOM 1481 O O . GLN A 1 181 ? 7.202 8.465 -16.218 1.00 96.12 181 GLN A O 1
ATOM 1486 N N . LEU A 1 182 ? 6.795 7.756 -14.139 1.00 95.12 182 LEU A N 1
ATOM 1487 C CA . LEU A 1 182 ? 7.664 6.582 -14.229 1.00 95.12 182 LEU A CA 1
ATOM 1488 C C . LEU A 1 182 ? 7.216 5.619 -15.338 1.00 95.12 182 LEU A C 1
ATOM 1490 O O . LEU A 1 182 ? 8.048 5.105 -16.080 1.00 95.12 182 LEU A O 1
ATOM 1494 N N . ALA A 1 183 ? 5.908 5.394 -15.485 1.00 94.81 183 ALA A N 1
ATOM 1495 C CA . ALA A 1 183 ? 5.363 4.526 -16.524 1.00 94.81 183 ALA A CA 1
ATOM 1496 C C . ALA A 1 183 ? 5.578 5.097 -17.935 1.00 94.81 183 ALA A C 1
ATOM 1498 O O . ALA A 1 183 ? 5.905 4.348 -18.858 1.00 94.81 183 ALA A O 1
ATOM 1499 N N . SER A 1 184 ? 5.405 6.409 -18.123 1.00 95.38 184 SER A N 1
ATOM 1500 C CA . SER A 1 184 ? 5.637 7.053 -19.422 1.00 95.38 184 SER A CA 1
ATOM 1501 C C . SER A 1 184 ? 7.122 7.048 -19.797 1.00 95.38 184 SER A C 1
ATOM 1503 O O . SER A 1 184 ? 7.468 6.722 -20.935 1.00 95.38 184 SER A O 1
ATOM 1505 N N . LEU A 1 185 ? 8.002 7.319 -18.830 1.00 94.56 185 LEU A N 1
ATOM 1506 C CA . LEU A 1 185 ? 9.449 7.309 -19.019 1.00 94.56 185 LEU A CA 1
ATOM 1507 C C . LEU A 1 185 ? 9.995 5.893 -19.240 1.00 94.56 185 LEU A C 1
ATOM 1509 O O . LEU A 1 185 ? 10.840 5.689 -20.108 1.00 94.56 185 LEU A O 1
ATOM 1513 N N . GLY A 1 186 ? 9.458 4.900 -18.524 1.00 94.94 186 GLY A N 1
ATOM 1514 C CA . GLY A 1 186 ? 9.796 3.486 -18.695 1.00 94.94 186 GLY A CA 1
ATOM 1515 C C . GLY A 1 186 ? 9.556 3.001 -20.125 1.00 94.94 186 GLY A C 1
ATOM 1516 O O . GLY A 1 186 ? 10.441 2.392 -20.717 1.0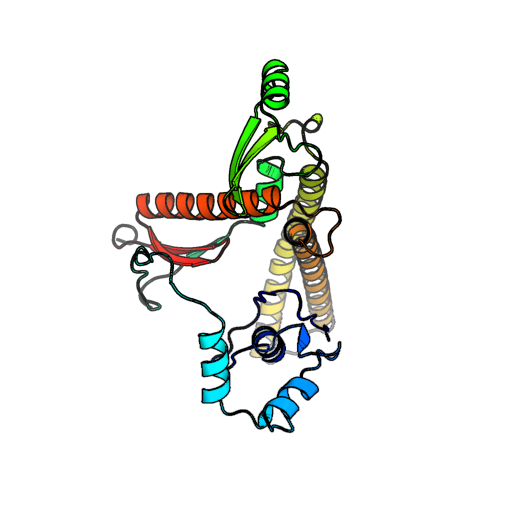0 94.94 186 GLY A O 1
ATOM 1517 N N . LYS A 1 187 ? 8.426 3.378 -20.745 1.00 95.69 187 LYS A N 1
ATOM 1518 C CA . LYS A 1 187 ? 8.147 3.051 -22.158 1.00 95.69 187 LYS A CA 1
ATOM 1519 C C . LYS A 1 187 ? 9.215 3.603 -23.105 1.00 95.69 187 LYS A C 1
ATOM 1521 O O . LYS A 1 187 ? 9.665 2.882 -23.993 1.00 95.69 187 LYS A O 1
ATOM 1526 N N . LYS A 1 188 ? 9.630 4.862 -22.913 1.00 94.75 188 LYS A N 1
ATOM 1527 C CA . LYS A 1 188 ? 10.685 5.498 -23.725 1.00 94.75 188 LYS A CA 1
ATOM 1528 C C . LYS A 1 188 ? 12.034 4.807 -23.520 1.00 94.75 188 LYS A C 1
ATOM 1530 O O . LYS A 1 188 ? 12.713 4.485 -24.492 1.00 94.75 188 LYS A O 1
ATOM 1535 N N . LYS A 1 189 ? 12.389 4.523 -22.263 1.00 94.62 189 LYS A N 1
ATOM 1536 C CA . LYS A 1 189 ? 13.612 3.798 -21.894 1.00 94.62 189 LYS A CA 1
ATOM 1537 C C . LYS A 1 189 ? 13.664 2.417 -22.549 1.00 94.62 189 LYS A C 1
ATOM 1539 O O . LYS A 1 189 ? 14.674 2.074 -23.154 1.00 94.62 189 LYS A O 1
ATOM 1544 N N . ASP A 1 190 ? 12.574 1.655 -22.495 1.00 94.88 190 ASP A N 1
ATOM 1545 C CA . ASP A 1 190 ? 12.502 0.311 -23.078 1.00 94.88 190 ASP A CA 1
ATOM 1546 C C . ASP A 1 190 ? 12.607 0.338 -24.608 1.00 94.88 190 ASP A C 1
ATOM 1548 O O . ASP A 1 190 ? 13.279 -0.505 -25.204 1.00 94.88 190 ASP A O 1
ATOM 1552 N N . GLN A 1 191 ? 11.969 1.314 -25.263 1.00 95.25 191 GLN A N 1
ATOM 1553 C CA . GLN A 1 191 ? 12.084 1.511 -26.711 1.00 95.25 191 GLN A CA 1
ATOM 1554 C C . GLN A 1 191 ? 13.530 1.794 -27.122 1.00 95.25 191 GLN A C 1
ATOM 1556 O O . GLN A 1 191 ? 14.059 1.136 -28.020 1.00 95.25 191 GLN A O 1
ATOM 1561 N N . LEU A 1 192 ? 14.188 2.728 -26.436 1.00 94.69 192 LEU A N 1
ATOM 1562 C CA . LEU A 1 192 ? 15.566 3.095 -26.736 1.00 94.69 192 LEU A CA 1
ATOM 1563 C C . LEU A 1 192 ? 16.544 1.953 -26.421 1.00 94.69 192 LEU A C 1
ATOM 1565 O O . LEU A 1 192 ? 17.442 1.669 -27.213 1.00 94.69 192 LEU A O 1
ATOM 1569 N N . GLY A 1 193 ? 16.311 1.225 -25.326 1.00 94.50 193 GLY A N 1
ATOM 1570 C CA . GLY A 1 193 ? 17.075 0.033 -24.961 1.00 94.50 193 GLY A CA 1
ATOM 1571 C C . GLY A 1 193 ? 17.008 -1.066 -26.026 1.00 94.50 193 GLY A C 1
ATOM 1572 O O . GLY A 1 193 ? 18.036 -1.653 -26.365 1.00 94.50 193 GLY A O 1
ATOM 1573 N N . LYS A 1 194 ? 15.832 -1.293 -26.632 1.00 95.69 194 LYS A N 1
ATOM 1574 C CA . LYS A 1 194 ? 15.671 -2.231 -27.760 1.00 95.69 194 LYS A CA 1
ATOM 1575 C C . LYS A 1 194 ? 16.468 -1.797 -28.988 1.00 95.69 194 LYS A C 1
ATOM 1577 O O . LYS A 1 194 ? 17.142 -2.627 -29.593 1.00 95.69 194 LYS A O 1
ATOM 1582 N N . ILE A 1 195 ? 16.431 -0.509 -29.339 1.00 94.31 195 ILE A N 1
ATOM 1583 C CA . ILE A 1 195 ? 17.213 0.036 -30.462 1.00 94.31 195 ILE A CA 1
ATOM 1584 C C . ILE A 1 195 ? 18.711 -0.184 -30.219 1.00 94.31 195 ILE A C 1
ATOM 1586 O O . ILE A 1 195 ? 19.419 -0.656 -31.108 1.00 94.31 195 ILE A O 1
ATOM 1590 N N . ILE A 1 196 ? 19.188 0.104 -29.006 1.00 93.50 196 ILE A N 1
ATOM 1591 C CA . ILE A 1 196 ? 20.590 -0.098 -28.627 1.00 93.50 196 ILE A CA 1
ATOM 1592 C C . ILE A 1 196 ? 20.976 -1.583 -28.692 1.00 93.50 196 ILE A C 1
ATOM 1594 O O . ILE A 1 196 ? 22.045 -1.891 -29.218 1.00 93.50 196 ILE A O 1
ATOM 1598 N N . SER A 1 197 ? 20.125 -2.506 -28.222 1.00 93.75 197 SER A N 1
ATOM 1599 C CA . SER A 1 197 ? 20.375 -3.956 -28.330 1.00 93.75 197 SER A CA 1
ATOM 1600 C C . SER A 1 197 ? 20.518 -4.398 -29.785 1.00 93.75 197 SER A C 1
ATOM 1602 O O . SER A 1 197 ? 21.513 -5.020 -30.147 1.00 93.75 197 SER A O 1
ATOM 1604 N N . LEU A 1 198 ? 19.587 -3.979 -30.648 1.00 94.12 198 LEU A N 1
ATOM 1605 C CA . LEU A 1 198 ? 19.603 -4.315 -32.075 1.00 94.12 198 LEU A CA 1
ATOM 1606 C C . LEU A 1 198 ? 20.847 -3.777 -32.796 1.00 94.12 198 LEU A C 1
ATOM 1608 O O . LEU A 1 198 ? 21.362 -4.417 -33.712 1.00 94.12 198 LEU A O 1
ATOM 1612 N N . LEU A 1 199 ? 21.337 -2.592 -32.415 1.00 93.00 199 LEU A N 1
ATOM 1613 C CA . LEU A 1 199 ? 22.575 -2.041 -32.973 1.00 93.00 199 LEU A CA 1
ATOM 1614 C C . LEU A 1 199 ? 23.798 -2.866 -32.560 1.00 93.00 199 LEU A C 1
ATOM 1616 O O . LEU A 1 199 ? 24.645 -3.142 -33.412 1.00 93.00 199 LEU A O 1
ATOM 1620 N N . LYS A 1 200 ? 23.858 -3.297 -31.292 1.00 91.38 200 LYS A N 1
ATOM 1621 C CA . LYS A 1 200 ? 24.923 -4.174 -30.780 1.00 91.38 200 LYS A CA 1
ATOM 1622 C C . LYS A 1 200 ? 24.928 -5.527 -31.487 1.00 91.38 200 LYS A C 1
ATOM 1624 O O . LYS A 1 200 ? 25.983 -5.967 -31.926 1.00 91.38 200 LYS A O 1
ATOM 1629 N N . GLU A 1 201 ? 23.760 -6.144 -31.656 1.00 93.94 201 GLU A N 1
ATOM 1630 C CA . GLU A 1 201 ? 23.603 -7.423 -32.368 1.00 93.94 201 GLU A CA 1
ATOM 1631 C C . GLU A 1 201 ? 24.062 -7.338 -33.830 1.00 93.94 201 GLU A C 1
ATOM 1633 O O . GLU A 1 201 ? 24.657 -8.274 -34.354 1.00 93.94 201 GLU A O 1
ATOM 1638 N N . LYS A 1 202 ? 23.851 -6.189 -34.485 1.00 94.00 202 LYS A N 1
ATOM 1639 C CA . LYS A 1 202 ? 24.315 -5.926 -35.858 1.00 94.00 202 LYS A CA 1
ATOM 1640 C C . LYS A 1 202 ? 25.788 -5.499 -35.948 1.00 94.00 202 LYS A C 1
ATOM 1642 O O . LYS A 1 202 ? 26.223 -5.107 -37.029 1.00 94.00 202 LYS A O 1
ATOM 1647 N N . GLY A 1 203 ? 26.534 -5.500 -34.839 1.00 89.81 203 GLY A N 1
ATOM 1648 C CA . GLY A 1 203 ? 27.937 -5.072 -34.789 1.00 89.81 203 GLY A CA 1
ATOM 1649 C C . GLY A 1 203 ? 28.157 -3.589 -35.113 1.00 89.81 203 GLY A C 1
ATOM 1650 O O . GLY A 1 203 ? 29.265 -3.191 -35.467 1.00 89.81 203 GLY A O 1
ATOM 1651 N N . LYS A 1 204 ? 27.113 -2.753 -35.034 1.00 90.06 204 LYS A N 1
ATOM 1652 C CA . LYS A 1 204 ? 27.197 -1.323 -35.356 1.00 90.06 204 LYS A CA 1
ATOM 1653 C C . LYS A 1 204 ? 27.632 -0.519 -34.134 1.00 90.06 204 LYS A C 1
ATOM 1655 O O . LYS A 1 204 ? 27.174 -0.767 -33.019 1.00 90.06 204 LYS A O 1
ATOM 1660 N N . ARG A 1 205 ? 28.465 0.506 -34.350 1.00 89.44 205 ARG A N 1
ATOM 1661 C CA . ARG A 1 205 ? 28.806 1.482 -33.303 1.00 89.44 205 ARG A CA 1
ATOM 1662 C C . ARG A 1 205 ? 27.546 2.244 -32.889 1.00 89.44 205 ARG A C 1
ATOM 1664 O O . ARG A 1 205 ? 26.812 2.750 -33.737 1.00 89.44 205 ARG A O 1
ATOM 1671 N N . ILE A 1 206 ? 27.311 2.332 -31.584 1.00 90.19 206 ILE A N 1
ATOM 1672 C CA . ILE A 1 206 ? 26.215 3.125 -31.023 1.00 90.19 206 ILE A CA 1
ATOM 1673 C C . ILE A 1 206 ? 26.600 4.608 -31.130 1.00 90.19 206 ILE A C 1
ATOM 1675 O O . ILE A 1 206 ? 27.701 4.966 -30.703 1.00 90.19 206 ILE A O 1
ATOM 1679 N N . PRO A 1 207 ? 25.736 5.475 -31.685 1.00 92.88 207 PRO A N 1
ATOM 1680 C CA . PRO A 1 207 ? 25.989 6.911 -31.696 1.00 92.88 207 PRO A CA 1
ATOM 1681 C C . PRO A 1 207 ? 26.111 7.463 -30.270 1.00 92.88 207 PRO A C 1
ATOM 1683 O O . PRO A 1 207 ? 25.250 7.198 -29.434 1.00 92.88 207 PRO A O 1
ATOM 1686 N N . GLU A 1 208 ? 27.131 8.279 -29.999 1.00 92.62 208 GLU A N 1
ATOM 1687 C CA . GLU A 1 208 ? 27.388 8.841 -28.658 1.00 92.62 208 GLU A CA 1
ATOM 1688 C C . GLU A 1 208 ? 26.199 9.641 -28.115 1.00 92.62 208 GLU A C 1
ATOM 1690 O O . GLU A 1 208 ? 25.850 9.519 -26.945 1.00 92.62 208 GLU A O 1
ATOM 1695 N N . LYS A 1 209 ? 25.507 10.385 -28.986 1.00 93.69 209 LYS A N 1
ATOM 1696 C CA . LYS A 1 209 ? 24.275 11.104 -28.634 1.00 93.69 209 LYS A CA 1
ATOM 1697 C C . LYS A 1 209 ? 23.179 10.164 -28.117 1.00 93.69 209 LYS A C 1
ATOM 1699 O O . LYS A 1 209 ? 22.508 10.492 -27.147 1.00 93.69 209 LYS A O 1
ATOM 1704 N N . LEU A 1 210 ? 23.016 9.005 -28.758 1.00 92.75 210 LEU A N 1
ATOM 1705 C CA . LEU A 1 210 ? 22.000 8.012 -28.404 1.00 92.75 210 LEU A CA 1
ATOM 1706 C C . LEU A 1 210 ? 22.334 7.327 -27.073 1.00 92.75 210 LEU A C 1
ATOM 1708 O O . LEU A 1 210 ? 21.453 7.101 -26.248 1.00 92.75 210 LEU A O 1
ATOM 1712 N N . ASP A 1 211 ? 23.614 7.009 -26.864 1.00 92.56 211 ASP A N 1
ATOM 1713 C CA . ASP A 1 211 ? 24.102 6.437 -25.607 1.00 92.56 211 ASP A CA 1
ATOM 1714 C C . ASP A 1 211 ? 23.932 7.421 -24.440 1.00 92.56 211 ASP A C 1
ATOM 1716 O O . ASP A 1 211 ? 23.448 7.039 -23.374 1.00 92.56 211 ASP A O 1
ATOM 1720 N N . LEU A 1 212 ? 24.254 8.702 -24.657 1.00 94.94 212 LEU A N 1
ATOM 1721 C CA . LEU A 1 212 ? 24.047 9.758 -23.668 1.00 94.94 212 LEU A CA 1
ATOM 1722 C C . LEU A 1 212 ? 22.560 9.936 -23.335 1.00 94.94 212 LEU A C 1
ATOM 1724 O O . LEU A 1 212 ? 22.203 9.974 -22.161 1.00 94.94 212 LEU A O 1
ATOM 1728 N N . GLU A 1 213 ? 21.690 9.988 -24.345 1.00 95.44 213 GLU A N 1
ATOM 1729 C CA . GLU A 1 213 ? 20.237 10.084 -24.158 1.00 95.44 213 GLU A CA 1
ATOM 1730 C C . GLU A 1 213 ? 19.690 8.901 -23.347 1.00 95.44 213 GLU A C 1
ATOM 1732 O O . GLU A 1 213 ? 18.937 9.093 -22.391 1.00 95.44 213 GLU A O 1
ATOM 1737 N N . TYR A 1 214 ? 20.125 7.678 -23.659 1.00 94.56 214 TYR A N 1
ATOM 1738 C CA . TYR A 1 214 ? 19.726 6.489 -22.911 1.00 94.56 214 TYR A CA 1
ATOM 1739 C C . TYR A 1 214 ? 20.200 6.522 -21.457 1.00 94.56 214 TYR A C 1
ATOM 1741 O O . TYR A 1 214 ? 19.430 6.189 -20.553 1.00 94.56 214 TYR A O 1
ATOM 1749 N N . LYS A 1 215 ? 21.442 6.952 -21.209 1.00 95.06 215 LYS A N 1
ATOM 1750 C CA . LYS A 1 215 ? 21.984 7.106 -19.851 1.00 95.06 215 LYS A CA 1
ATOM 1751 C C . LYS A 1 215 ? 21.202 8.139 -19.043 1.00 95.06 215 LYS A C 1
ATOM 1753 O O . LYS A 1 215 ? 20.844 7.849 -17.902 1.00 95.06 215 LYS A O 1
ATOM 1758 N N . THR A 1 216 ? 20.878 9.287 -19.636 1.00 95.56 216 THR A N 1
ATOM 1759 C CA . THR A 1 216 ? 20.047 10.320 -18.999 1.00 95.56 216 THR A CA 1
ATOM 1760 C C . THR A 1 216 ? 18.658 9.781 -18.663 1.00 95.56 216 THR A C 1
ATOM 1762 O O . THR A 1 216 ? 18.219 9.898 -17.522 1.00 95.56 216 THR A O 1
ATOM 1765 N N . LEU A 1 217 ? 18.003 9.089 -19.602 1.00 94.88 217 LEU A N 1
ATOM 1766 C CA . LEU A 1 217 ? 16.699 8.460 -19.362 1.00 94.88 217 LEU A CA 1
ATOM 1767 C C . LEU A 1 217 ? 16.745 7.408 -18.247 1.00 94.88 217 LEU A C 1
ATOM 1769 O O . LEU A 1 217 ? 15.819 7.323 -17.440 1.00 94.88 217 LEU A O 1
ATOM 1773 N N . CYS A 1 218 ? 17.810 6.603 -18.180 1.00 93.44 218 CYS A N 1
ATOM 1774 C CA . CYS A 1 218 ? 18.002 5.644 -17.092 1.00 93.44 218 CYS A CA 1
ATOM 1775 C C . CYS A 1 218 ? 18.124 6.350 -15.742 1.00 93.44 218 CYS A C 1
ATOM 1777 O O . CYS A 1 218 ? 17.447 5.965 -14.791 1.00 93.44 218 CYS A O 1
ATOM 1779 N N . PHE A 1 219 ? 18.930 7.409 -15.680 1.00 95.50 219 PHE A N 1
ATOM 1780 C CA . PHE A 1 219 ? 19.110 8.197 -14.468 1.00 95.50 219 PHE A CA 1
ATOM 1781 C C . PHE A 1 219 ? 17.800 8.845 -13.995 1.00 95.50 219 PHE A C 1
ATOM 1783 O O . PHE A 1 219 ? 17.432 8.716 -12.827 1.00 95.50 219 PHE A O 1
ATOM 1790 N N . GLU A 1 220 ? 17.056 9.492 -14.894 1.00 94.06 220 GLU A N 1
ATOM 1791 C CA . GLU A 1 220 ? 15.759 10.103 -14.579 1.00 94.06 220 GLU A CA 1
ATOM 1792 C C . GLU A 1 220 ? 14.741 9.065 -14.092 1.00 94.06 220 GLU A C 1
ATOM 1794 O O . GLU A 1 220 ? 14.054 9.280 -13.090 1.00 94.06 220 GLU A O 1
ATOM 1799 N N . HIS A 1 221 ? 14.684 7.907 -14.755 1.00 95.12 221 HIS A N 1
ATOM 1800 C CA . HIS A 1 221 ? 13.825 6.796 -14.359 1.00 95.12 221 HIS A CA 1
ATOM 1801 C C . HIS A 1 221 ? 14.152 6.305 -12.947 1.00 95.12 221 HIS A C 1
ATOM 1803 O O . HIS A 1 221 ? 13.251 6.104 -12.128 1.00 95.12 221 HIS A O 1
ATOM 1809 N N . ASP A 1 222 ? 15.433 6.138 -12.631 1.00 93.62 222 ASP A N 1
ATOM 1810 C CA . ASP A 1 222 ? 15.866 5.661 -11.320 1.00 93.62 222 ASP A CA 1
ATOM 1811 C C . ASP A 1 222 ? 15.646 6.712 -10.226 1.00 93.62 222 ASP A C 1
ATOM 1813 O O . ASP A 1 222 ? 15.241 6.366 -9.110 1.00 93.62 222 ASP A O 1
ATOM 1817 N N . CYS A 1 223 ? 15.795 7.998 -10.553 1.00 93.62 223 CYS A N 1
ATOM 1818 C CA . CYS A 1 223 ? 15.448 9.113 -9.674 1.00 93.62 223 CYS A CA 1
ATOM 1819 C C . CYS A 1 223 ? 13.947 9.122 -9.337 1.00 93.62 223 CYS A C 1
ATOM 1821 O O . CYS A 1 223 ? 13.575 9.116 -8.161 1.00 93.62 223 CYS A O 1
ATOM 1823 N N . LEU A 1 224 ? 13.067 9.051 -10.344 1.00 90.88 224 LEU A N 1
ATOM 1824 C CA . LEU A 1 224 ? 11.612 8.989 -10.142 1.00 90.88 224 LEU A CA 1
ATOM 1825 C C . LEU A 1 224 ? 11.192 7.744 -9.353 1.00 90.88 224 LEU A C 1
ATOM 182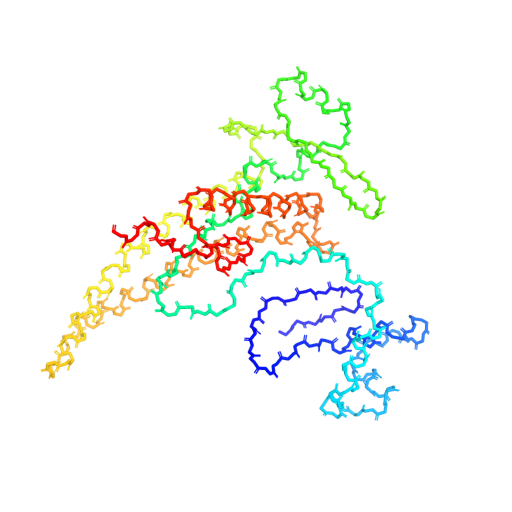7 O O . LEU A 1 224 ? 10.371 7.827 -8.434 1.00 90.88 224 LEU A O 1
ATOM 1831 N N . ASN A 1 225 ? 11.789 6.590 -9.659 1.00 93.31 225 ASN A N 1
ATOM 1832 C CA . ASN A 1 225 ? 11.527 5.358 -8.924 1.00 93.31 225 ASN A CA 1
ATOM 1833 C C . ASN A 1 225 ? 11.967 5.468 -7.457 1.00 93.31 225 ASN A C 1
ATOM 1835 O O . ASN A 1 225 ? 11.279 4.977 -6.563 1.00 93.31 225 ASN A O 1
ATOM 1839 N N . SER A 1 226 ? 13.089 6.135 -7.191 1.00 94.75 226 SER A N 1
ATOM 1840 C CA . SER A 1 226 ? 13.561 6.385 -5.827 1.00 94.75 226 SER A CA 1
ATOM 1841 C C . SER A 1 226 ? 12.605 7.304 -5.068 1.00 94.75 226 SER A C 1
ATOM 1843 O O . SER A 1 226 ? 12.223 6.977 -3.945 1.00 94.75 226 SER A O 1
ATOM 1845 N N . LYS A 1 227 ? 12.117 8.382 -5.700 1.00 92.25 227 LYS A N 1
ATOM 1846 C CA . LYS A 1 227 ? 11.116 9.289 -5.108 1.00 92.25 227 LYS A CA 1
ATOM 1847 C C . LYS A 1 227 ? 9.821 8.559 -4.742 1.00 92.25 227 LYS A C 1
ATOM 1849 O O . LYS A 1 227 ? 9.385 8.640 -3.597 1.00 92.25 227 LYS A O 1
ATOM 1854 N N . GLN A 1 228 ? 9.230 7.776 -5.654 1.00 94.00 228 GLN A N 1
ATOM 1855 C CA . GLN A 1 228 ? 7.985 7.055 -5.333 1.00 94.00 228 GLN A CA 1
ATOM 1856 C C . GLN A 1 228 ? 8.185 5.983 -4.248 1.00 94.00 228 GLN A C 1
ATOM 1858 O O . GLN A 1 228 ? 7.270 5.741 -3.458 1.00 94.00 228 GLN A O 1
ATOM 1863 N N . LYS A 1 229 ? 9.370 5.349 -4.183 1.00 88.69 229 LYS A N 1
ATOM 1864 C CA . LYS A 1 229 ? 9.728 4.406 -3.108 1.00 88.69 229 LYS A CA 1
ATOM 1865 C C . LYS A 1 229 ? 9.867 5.112 -1.764 1.00 88.69 229 LYS A C 1
ATOM 1867 O O . LYS A 1 229 ? 9.384 4.573 -0.774 1.00 88.69 229 LYS A O 1
ATOM 1872 N N . ALA A 1 230 ? 10.474 6.297 -1.734 1.00 89.19 230 ALA A N 1
ATOM 1873 C CA . ALA A 1 230 ? 10.591 7.104 -0.524 1.00 89.19 230 ALA A CA 1
ATOM 1874 C C . ALA A 1 230 ? 9.210 7.505 0.010 1.00 89.19 230 ALA A C 1
ATOM 1876 O O . ALA A 1 230 ? 8.935 7.291 1.186 1.00 89.19 230 ALA A O 1
ATOM 1877 N N . ILE A 1 231 ? 8.302 7.964 -0.861 1.00 87.12 231 ILE A N 1
ATOM 1878 C CA . ILE A 1 231 ? 6.919 8.271 -0.460 1.00 87.12 231 ILE A CA 1
ATOM 1879 C C . ILE A 1 231 ? 6.189 7.009 0.018 1.00 87.12 231 ILE A C 1
ATOM 1881 O O . ILE A 1 231 ? 5.512 7.050 1.040 1.00 87.12 231 ILE A O 1
ATOM 1885 N N . LYS A 1 232 ? 6.351 5.861 -0.664 1.00 89.38 232 LYS A N 1
ATOM 1886 C CA . LYS A 1 232 ? 5.786 4.577 -0.199 1.00 89.38 232 LYS A CA 1
ATOM 1887 C C . LYS A 1 232 ? 6.256 4.247 1.217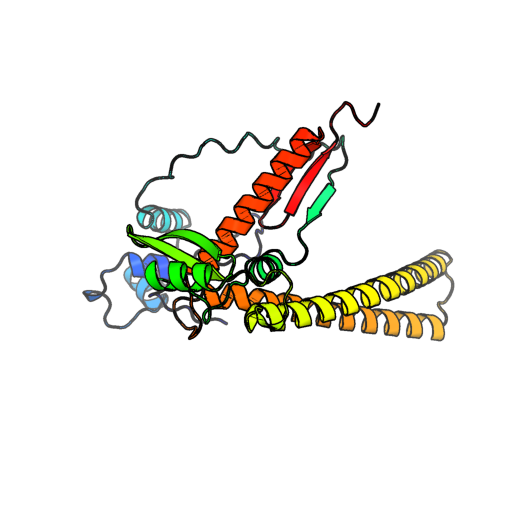 1.00 89.38 232 LYS A C 1
ATOM 1889 O O . LYS A 1 232 ? 5.439 3.882 2.055 1.00 89.38 232 LYS A O 1
ATOM 1894 N N . LEU A 1 233 ? 7.563 4.344 1.453 1.00 87.56 233 LEU A N 1
ATOM 1895 C CA . LEU A 1 233 ? 8.156 4.057 2.751 1.00 87.56 233 LEU A CA 1
ATOM 1896 C C . LEU A 1 233 ? 7.594 5.000 3.816 1.00 87.56 233 LEU A C 1
ATOM 1898 O O . LEU A 1 233 ? 7.133 4.522 4.843 1.00 87.56 233 LEU A O 1
ATOM 1902 N N . PHE A 1 234 ? 7.551 6.301 3.524 1.00 86.69 234 PHE A N 1
ATOM 1903 C CA . PHE A 1 234 ? 7.034 7.314 4.437 1.00 86.69 234 PHE A CA 1
ATOM 1904 C C . PHE A 1 234 ? 5.557 7.098 4.787 1.00 86.69 234 PHE A C 1
ATOM 1906 O O . PHE A 1 234 ? 5.200 7.124 5.957 1.00 86.69 234 PHE A O 1
ATOM 1913 N N . MET A 1 235 ? 4.698 6.794 3.807 1.00 86.88 235 MET A N 1
ATOM 1914 C CA . MET A 1 235 ? 3.296 6.447 4.081 1.00 86.88 235 MET A CA 1
ATOM 1915 C C . MET A 1 235 ? 3.177 5.207 4.976 1.00 86.88 235 MET A C 1
ATOM 1917 O O . MET A 1 235 ? 2.359 5.178 5.890 1.00 86.88 235 MET A O 1
ATOM 1921 N N . ASN A 1 236 ? 4.004 4.184 4.744 1.00 84.00 236 ASN A N 1
ATOM 1922 C CA . ASN A 1 236 ? 4.000 2.975 5.569 1.00 84.00 236 ASN A CA 1
ATOM 1923 C C . ASN A 1 236 ? 4.490 3.240 7.005 1.00 84.00 236 ASN A C 1
ATOM 1925 O O . ASN A 1 236 ? 4.095 2.513 7.916 1.00 84.00 236 ASN A O 1
ATOM 1929 N N . THR A 1 237 ? 5.293 4.285 7.226 1.00 83.75 237 THR A N 1
ATOM 1930 C CA . THR A 1 237 ? 5.719 4.716 8.564 1.00 83.75 237 THR A CA 1
ATOM 1931 C C . THR A 1 237 ? 4.538 5.156 9.434 1.00 83.75 237 THR A C 1
ATOM 1933 O O . THR A 1 237 ? 4.576 4.898 10.628 1.00 83.75 237 THR A O 1
ATOM 1936 N N . PHE A 1 238 ? 3.455 5.718 8.876 1.00 79.88 238 PHE A N 1
ATOM 1937 C CA . PHE A 1 238 ? 2.264 6.087 9.669 1.00 79.88 238 PHE A CA 1
ATOM 1938 C C . PHE A 1 238 ? 1.643 4.877 10.377 1.00 79.88 238 PHE A C 1
ATOM 1940 O O . PHE A 1 238 ? 1.243 4.971 11.533 1.00 79.88 238 PHE A O 1
ATOM 1947 N N . TYR A 1 239 ? 1.605 3.728 9.698 1.00 75.12 239 TYR A N 1
ATOM 1948 C CA . TYR A 1 239 ? 1.197 2.466 10.311 1.00 75.12 239 TYR A CA 1
ATOM 1949 C C . TYR A 1 239 ? 2.280 1.936 11.267 1.00 75.12 239 TYR A C 1
ATOM 1951 O O . TYR A 1 239 ? 1.980 1.586 12.406 1.00 75.12 239 TYR A O 1
ATOM 1959 N N . GLY A 1 240 ? 3.546 1.916 10.830 1.00 72.38 240 GLY A N 1
ATOM 1960 C CA . GLY A 1 240 ? 4.651 1.359 11.619 1.00 72.38 240 GLY A CA 1
ATOM 1961 C C . GLY A 1 240 ? 4.866 2.059 12.966 1.00 72.38 240 GLY A C 1
ATOM 1962 O O . GLY A 1 240 ? 5.099 1.395 13.972 1.00 72.38 240 GLY A O 1
ATOM 1963 N N . GLU A 1 241 ? 4.726 3.385 13.018 1.00 67.81 241 GLU A N 1
ATOM 1964 C CA . GLU A 1 241 ? 4.840 4.157 14.262 1.00 67.81 241 GLU A CA 1
ATOM 1965 C C . GLU A 1 241 ? 3.606 4.029 15.161 1.00 67.81 241 GLU A C 1
ATOM 1967 O O . GLU A 1 241 ? 3.725 4.181 16.376 1.00 67.81 241 GLU A O 1
ATOM 1972 N N . ALA A 1 242 ? 2.436 3.709 14.601 1.00 61.22 242 ALA A N 1
ATOM 1973 C CA . ALA A 1 242 ? 1.252 3.393 15.396 1.00 61.22 242 ALA A CA 1
ATOM 1974 C C . ALA A 1 242 ? 1.355 2.018 16.080 1.00 61.22 242 ALA A C 1
ATOM 1976 O O . ALA A 1 242 ? 0.720 1.807 17.112 1.00 61.22 242 ALA A O 1
ATOM 1977 N N . GLU A 1 243 ? 2.171 1.104 15.539 1.00 56.44 243 GLU A N 1
ATOM 1978 C CA . GLU A 1 243 ? 2.499 -0.204 16.129 1.00 56.44 243 GLU A CA 1
ATOM 1979 C C . GLU A 1 243 ? 3.701 -0.134 17.100 1.00 56.44 243 GLU A C 1
ATOM 1981 O O . GLU A 1 243 ? 3.907 -1.031 17.919 1.00 56.44 243 GLU A O 1
ATOM 1986 N N . ASN A 1 244 ? 4.478 0.955 17.072 1.00 57.97 244 ASN A N 1
ATOM 1987 C CA . ASN A 1 244 ? 5.679 1.136 17.887 1.00 57.97 244 ASN A CA 1
ATOM 1988 C C . ASN A 1 244 ? 5.361 1.531 19.343 1.00 57.97 244 ASN A C 1
ATOM 1990 O O . ASN A 1 244 ? 5.454 2.696 19.735 1.00 57.97 244 ASN A O 1
ATOM 1994 N N . SER A 1 245 ? 5.038 0.532 20.167 1.00 48.66 245 SER A N 1
ATOM 1995 C CA . SER A 1 245 ? 4.627 0.699 21.571 1.00 48.66 245 SER A CA 1
ATOM 1996 C C . SER A 1 245 ? 5.693 1.239 22.522 1.00 48.66 245 SER A C 1
ATOM 1998 O O . SER A 1 245 ? 5.389 1.503 23.683 1.00 48.66 245 SER A O 1
ATOM 2000 N N . LEU A 1 246 ? 6.948 1.337 22.079 1.00 37.56 246 LEU A N 1
ATOM 2001 C CA . LEU A 1 246 ? 8.093 1.587 22.957 1.00 37.56 246 LEU A CA 1
ATOM 2002 C C . LEU A 1 246 ? 8.656 3.006 22.847 1.00 37.56 246 LEU A C 1
ATOM 2004 O O . LEU A 1 246 ? 9.276 3.470 2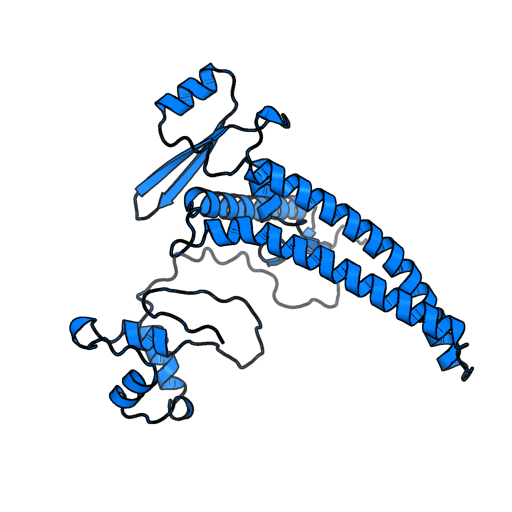3.801 1.00 37.56 246 LEU A O 1
ATOM 2008 N N . LEU A 1 247 ? 8.484 3.683 21.706 1.00 36.59 247 LEU A N 1
ATOM 2009 C CA . LEU A 1 247 ? 9.193 4.940 21.418 1.00 36.59 247 LEU A CA 1
ATOM 2010 C C . LEU A 1 247 ? 8.352 6.013 20.708 1.00 36.59 247 LEU A C 1
ATOM 2012 O O . LEU A 1 247 ? 8.807 7.152 20.613 1.00 36.59 247 LEU A O 1
ATOM 2016 N N . SER A 1 248 ? 7.151 5.688 20.220 1.00 48.81 248 SER A N 1
ATOM 2017 C CA . SER A 1 248 ? 6.309 6.648 19.502 1.00 48.81 248 SER A CA 1
ATOM 2018 C C . SER A 1 248 ? 5.352 7.365 20.452 1.00 48.81 248 SER A C 1
ATOM 2020 O O . SER A 1 248 ? 4.554 6.735 21.145 1.00 48.81 248 SER A O 1
ATOM 2022 N N .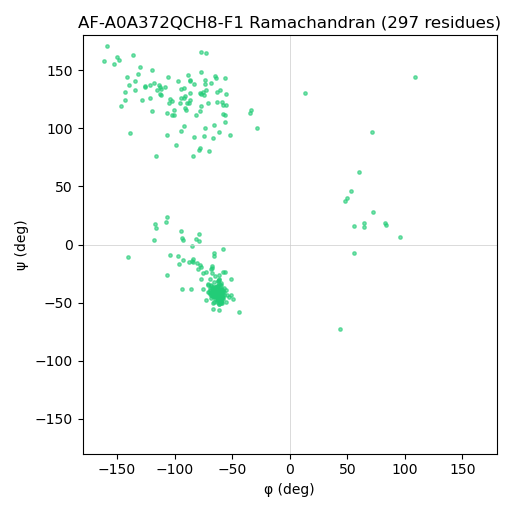 SER A 1 249 ? 5.366 8.701 20.432 1.00 48.25 249 SER A N 1
ATOM 2023 C CA . SER A 1 249 ? 4.343 9.534 21.086 1.00 48.25 249 SER A CA 1
ATOM 2024 C C . SER A 1 249 ? 2.956 9.389 20.448 1.00 48.25 249 SER A C 1
ATOM 2026 O O . SER A 1 249 ? 1.983 9.921 20.976 1.00 48.25 249 SER A O 1
ATOM 2028 N N . ILE A 1 250 ? 2.869 8.673 19.322 1.00 53.91 250 ILE A N 1
ATOM 2029 C CA . ILE A 1 250 ? 1.660 8.475 18.524 1.00 53.91 250 ILE A CA 1
ATOM 2030 C C . ILE A 1 250 ? 1.238 6.996 18.489 1.00 53.91 250 ILE A C 1
ATOM 2032 O O . ILE A 1 250 ? 0.411 6.584 17.674 1.00 53.91 250 ILE A O 1
ATOM 2036 N N . PHE A 1 251 ? 1.803 6.180 19.383 1.00 60.56 251 PHE A N 1
ATOM 2037 C CA . PHE A 1 251 ? 1.409 4.790 19.535 1.00 60.56 251 PHE A CA 1
ATOM 2038 C C . PHE A 1 251 ? -0.083 4.684 19.866 1.00 60.56 251 PHE A C 1
ATOM 2040 O O . PHE A 1 251 ? -0.545 5.165 20.903 1.00 60.56 251 PHE A O 1
ATOM 2047 N N . LEU A 1 252 ? -0.829 4.005 18.997 1.00 69.12 252 LEU A N 1
ATOM 2048 C CA . LEU A 1 252 ? -2.239 3.727 19.210 1.00 69.12 252 LEU A CA 1
ATOM 2049 C C . LEU A 1 252 ? -2.528 2.301 18.770 1.00 69.12 252 LEU A C 1
ATOM 2051 O O . LEU A 1 252 ? -2.799 2.026 17.601 1.00 69.12 252 LEU A O 1
ATOM 2055 N N . HIS A 1 253 ? -2.505 1.391 19.741 1.00 69.12 253 HIS A N 1
ATOM 2056 C CA . HIS A 1 253 ? -2.686 -0.031 19.479 1.00 69.12 253 HIS A CA 1
ATOM 2057 C C . HIS A 1 253 ? -3.990 -0.338 18.734 1.00 69.12 253 HIS A C 1
ATOM 2059 O O . HIS A 1 253 ? -3.991 -1.136 17.803 1.00 69.12 253 HIS A O 1
ATOM 2065 N N . ALA A 1 254 ? -5.066 0.371 19.082 1.00 68.44 254 ALA A N 1
ATOM 2066 C CA . ALA A 1 254 ? -6.353 0.247 18.416 1.00 68.44 254 ALA A CA 1
ATOM 2067 C C . ALA A 1 254 ? -6.295 0.556 16.914 1.00 68.44 254 ALA A C 1
ATOM 2069 O O . ALA A 1 254 ? -6.932 -0.130 16.124 1.00 68.44 254 ALA A O 1
ATOM 2070 N N . LEU A 1 255 ? -5.499 1.551 16.511 1.00 74.44 255 LEU A N 1
ATOM 2071 C CA . LEU A 1 255 ? -5.320 1.898 15.105 1.00 74.44 255 LEU A CA 1
ATOM 2072 C C . LEU A 1 255 ? -4.558 0.798 14.367 1.00 74.44 255 LEU A C 1
ATOM 2074 O O . LEU A 1 255 ? -4.959 0.401 13.273 1.00 74.44 255 LEU A O 1
ATOM 2078 N N . ALA A 1 256 ? -3.469 0.299 14.957 1.00 76.25 256 ALA A N 1
ATOM 2079 C CA . ALA A 1 256 ? -2.655 -0.755 14.356 1.00 76.25 256 ALA A CA 1
ATOM 2080 C C . ALA A 1 256 ? -3.438 -2.074 14.222 1.00 76.25 256 ALA A C 1
ATOM 2082 O O . ALA A 1 256 ? -3.411 -2.720 13.168 1.00 76.25 256 ALA A O 1
ATOM 2083 N N . GLU A 1 257 ? -4.177 -2.452 15.266 1.00 77.12 257 GLU A N 1
ATOM 2084 C CA . GLU A 1 257 ? -4.991 -3.663 15.280 1.00 77.12 257 GLU A CA 1
ATOM 2085 C C . GLU A 1 257 ? -6.166 -3.567 14.307 1.00 77.12 257 GLU A C 1
ATOM 2087 O O . GLU A 1 257 ? -6.361 -4.490 13.515 1.00 77.12 257 GLU A O 1
ATOM 2092 N N . GLU A 1 258 ? -6.873 -2.433 14.277 1.00 79.81 258 GLU A N 1
ATOM 2093 C CA . GLU A 1 258 ? -7.955 -2.209 13.317 1.00 79.81 258 GLU A CA 1
ATOM 2094 C C . GLU A 1 258 ? -7.439 -2.254 11.879 1.00 79.81 258 GLU A C 1
ATOM 2096 O O . GLU A 1 258 ? -7.976 -2.981 11.044 1.00 79.81 258 GLU A O 1
ATOM 2101 N N . THR A 1 259 ? -6.338 -1.555 11.590 1.00 80.44 259 THR A N 1
ATOM 2102 C CA . THR A 1 259 ? -5.735 -1.535 10.248 1.00 80.44 259 THR A CA 1
ATOM 2103 C C . THR A 1 259 ? -5.349 -2.947 9.793 1.00 80.44 259 THR A C 1
ATOM 2105 O O . THR A 1 259 ? -5.628 -3.350 8.660 1.00 80.44 259 THR A O 1
ATOM 2108 N N . THR A 1 260 ? -4.757 -3.744 10.686 1.00 82.44 260 THR A N 1
ATOM 2109 C CA . THR A 1 260 ? -4.365 -5.130 10.396 1.00 82.44 260 THR A CA 1
ATOM 2110 C C . THR A 1 260 ? -5.574 -6.051 10.234 1.00 82.44 260 THR A C 1
ATOM 2112 O O . THR A 1 260 ? -5.600 -6.898 9.334 1.00 82.44 260 THR A O 1
ATOM 2115 N N . SER A 1 261 ? -6.576 -5.911 11.102 1.00 81.50 261 SER A N 1
ATOM 2116 C CA . SER A 1 261 ? -7.813 -6.694 11.073 1.00 81.50 261 SER A CA 1
ATOM 2117 C C . SER A 1 261 ? -8.590 -6.432 9.785 1.00 81.50 261 SER A C 1
ATOM 2119 O O . SER A 1 261 ? -8.902 -7.372 9.045 1.00 81.50 261 SER A O 1
ATOM 2121 N N . ALA A 1 262 ? -8.784 -5.158 9.441 1.00 80.69 262 ALA A N 1
ATOM 2122 C CA . ALA A 1 262 ? -9.414 -4.730 8.202 1.00 80.69 262 ALA A CA 1
ATOM 2123 C C . ALA A 1 262 ? -8.643 -5.226 6.968 1.00 80.69 262 ALA A C 1
ATOM 2125 O O . ALA A 1 262 ? -9.253 -5.724 6.020 1.00 80.69 262 ALA A O 1
ATOM 2126 N N . GLY A 1 263 ? -7.305 -5.184 6.995 1.00 83.44 263 GLY A N 1
ATOM 2127 C CA . GLY A 1 263 ? -6.463 -5.738 5.931 1.00 83.44 263 GLY A CA 1
ATOM 2128 C C . GLY A 1 263 ? -6.691 -7.236 5.718 1.00 83.44 263 GLY A C 1
ATOM 2129 O O . GLY A 1 263 ? -6.985 -7.676 4.603 1.00 83.44 263 GLY A O 1
ATOM 2130 N N . LYS A 1 264 ? -6.653 -8.031 6.796 1.00 82.00 264 LYS A N 1
ATOM 2131 C CA . LYS A 1 264 ? -6.937 -9.478 6.747 1.00 82.00 264 LYS A CA 1
ATOM 2132 C C . LYS A 1 264 ? -8.350 -9.765 6.242 1.00 82.00 264 LYS A C 1
ATOM 2134 O O . LYS A 1 264 ? -8.541 -10.680 5.435 1.00 82.00 264 LYS A O 1
ATOM 2139 N N . TYR A 1 265 ? -9.330 -8.994 6.708 1.00 83.75 265 TYR A N 1
ATOM 2140 C CA . TYR A 1 265 ? -10.725 -9.118 6.300 1.00 83.75 265 TYR A CA 1
ATOM 2141 C C . TYR A 1 265 ? -10.895 -8.872 4.799 1.00 83.75 265 TYR A C 1
ATOM 2143 O O . TYR A 1 265 ? -11.454 -9.718 4.099 1.00 83.75 265 TYR A O 1
ATOM 2151 N N . ILE A 1 266 ? -10.337 -7.780 4.274 1.00 82.88 266 ILE A N 1
ATOM 2152 C CA . ILE A 1 266 ? -10.420 -7.436 2.851 1.00 82.88 266 ILE A CA 1
ATOM 2153 C C . ILE A 1 266 ? -9.734 -8.488 1.977 1.00 82.88 266 ILE A C 1
ATOM 2155 O O . ILE A 1 266 ? -10.311 -8.924 0.981 1.00 82.88 266 ILE A O 1
ATOM 2159 N N . ILE A 1 267 ? -8.548 -8.972 2.356 1.00 83.12 267 ILE A N 1
ATOM 2160 C CA . ILE A 1 267 ? -7.858 -10.040 1.613 1.00 83.12 267 ILE A CA 1
ATOM 2161 C C . ILE A 1 267 ? -8.705 -11.314 1.569 1.00 83.12 267 ILE A C 1
ATOM 2163 O O . ILE A 1 267 ? -8.771 -11.995 0.541 1.00 83.12 267 ILE A O 1
ATOM 2167 N N . LYS A 1 268 ? -9.385 -11.646 2.671 1.00 85.75 268 LYS A N 1
ATOM 2168 C CA . LYS A 1 268 ? -10.306 -12.783 2.719 1.00 85.75 268 LYS A CA 1
ATOM 2169 C C . LYS A 1 268 ? -11.530 -12.561 1.826 1.00 85.75 268 LYS A C 1
ATOM 2171 O O . LYS A 1 268 ? -11.876 -13.472 1.077 1.00 85.75 268 LYS A O 1
ATOM 2176 N N . LEU A 1 269 ? -12.131 -11.372 1.849 1.00 87.31 269 LEU A N 1
ATOM 2177 C CA . LEU A 1 269 ? -13.262 -11.022 0.986 1.00 87.31 269 LEU A CA 1
ATOM 2178 C C . LEU A 1 269 ? -12.905 -11.118 -0.498 1.00 87.31 269 LEU A C 1
ATOM 2180 O O . LEU A 1 269 ? -13.620 -11.768 -1.261 1.00 87.31 269 LEU A O 1
ATOM 2184 N N . VAL A 1 270 ? -11.786 -10.516 -0.914 1.00 85.56 270 VAL A N 1
ATOM 2185 C CA . VAL A 1 270 ? -11.339 -10.579 -2.313 1.00 85.56 270 VAL A CA 1
ATOM 2186 C C . VAL A 1 270 ? -11.070 -12.022 -2.713 1.00 85.56 270 VAL A C 1
ATOM 2188 O O . VAL A 1 270 ? -11.482 -12.451 -3.787 1.00 85.56 270 VAL A O 1
ATOM 2191 N N . ALA A 1 271 ? -10.453 -12.808 -1.833 1.00 85.69 271 ALA A N 1
ATOM 2192 C CA . ALA A 1 271 ? -10.242 -14.223 -2.075 1.00 85.69 271 ALA A CA 1
ATOM 2193 C C . ALA A 1 271 ? -11.546 -15.023 -2.265 1.00 85.69 271 ALA A C 1
ATOM 2195 O O . ALA A 1 271 ? -11.631 -15.885 -3.140 1.00 85.69 271 ALA A O 1
ATOM 2196 N N . GLU A 1 272 ? -12.574 -14.766 -1.461 1.00 89.75 272 GLU A N 1
ATOM 2197 C CA . GLU A 1 272 ? -13.884 -15.399 -1.640 1.00 89.75 272 GLU A CA 1
ATOM 2198 C C . GLU A 1 272 ? -14.547 -14.953 -2.947 1.00 89.75 272 GLU A C 1
ATOM 2200 O O . GLU A 1 272 ? -15.108 -15.779 -3.670 1.00 89.75 272 GLU A O 1
ATOM 2205 N N . TYR A 1 273 ? -14.433 -13.670 -3.291 1.00 89.38 273 TYR A N 1
ATOM 2206 C CA . TYR A 1 273 ? -14.955 -13.117 -4.537 1.00 89.38 273 TYR A CA 1
ATOM 2207 C C . TYR A 1 273 ? -14.322 -13.771 -5.774 1.00 89.38 273 TYR A C 1
ATOM 2209 O O . TYR A 1 273 ? -15.038 -14.243 -6.659 1.00 89.38 273 TYR A O 1
ATOM 2217 N N . VAL A 1 274 ? -12.991 -13.877 -5.829 1.00 87.19 274 VAL A N 1
ATOM 2218 C CA . VAL A 1 274 ? -12.295 -14.486 -6.979 1.00 87.19 274 VAL A CA 1
ATOM 2219 C C . VAL A 1 274 ? -12.561 -15.990 -7.081 1.00 87.19 274 VAL A C 1
ATOM 2221 O O . VAL A 1 274 ? -12.740 -16.496 -8.189 1.00 87.19 274 VAL A O 1
ATOM 2224 N N . LYS A 1 275 ? -12.700 -16.698 -5.950 1.00 87.50 275 LYS A N 1
ATOM 2225 C CA . LYS A 1 275 ? -13.142 -18.104 -5.940 1.00 87.50 275 LYS A CA 1
ATOM 2226 C C . LYS A 1 275 ? -14.536 -18.266 -6.539 1.00 87.50 275 LYS A C 1
ATOM 2228 O O . LYS A 1 275 ? -14.738 -19.145 -7.372 1.00 87.50 275 LYS A O 1
ATOM 2233 N N . LYS A 1 276 ? -15.487 -17.397 -6.173 1.00 89.31 276 LYS A N 1
ATOM 2234 C CA . LYS A 1 276 ? -16.849 -17.393 -6.745 1.00 89.31 276 LYS A CA 1
ATOM 2235 C C . LYS A 1 276 ? -16.849 -17.132 -8.252 1.00 89.31 276 LYS A C 1
ATOM 2237 O O . LYS A 1 276 ? -17.707 -17.649 -8.956 1.00 89.31 276 LYS A O 1
ATOM 2242 N N . LYS A 1 277 ? -15.872 -16.376 -8.761 1.00 88.19 277 LYS A N 1
ATOM 2243 C CA . LYS A 1 277 ? -15.657 -16.158 -10.202 1.00 88.19 277 LYS A CA 1
ATOM 2244 C C . LYS A 1 277 ? -14.947 -17.321 -10.908 1.00 88.19 277 LYS A C 1
ATOM 2246 O O . LYS A 1 277 ? -14.688 -17.230 -12.101 1.00 88.19 277 LYS A O 1
ATOM 2251 N N . GLY A 1 278 ? -14.654 -18.414 -10.203 1.00 85.88 278 GLY A N 1
ATOM 2252 C CA . GLY A 1 278 ? -14.032 -19.603 -10.779 1.00 85.88 278 GLY A CA 1
ATOM 2253 C C . GLY A 1 278 ? -12.510 -19.525 -10.875 1.00 85.88 278 GLY A C 1
ATOM 2254 O O . GLY A 1 278 ? -11.923 -20.319 -11.603 1.00 85.88 278 GLY A O 1
ATOM 2255 N N . PHE A 1 279 ? -11.848 -18.609 -10.166 1.00 85.12 279 PHE A N 1
ATOM 2256 C CA . PHE A 1 279 ? -10.387 -18.611 -10.050 1.00 85.12 279 PHE A CA 1
ATOM 2257 C C . PHE A 1 279 ? -9.938 -19.469 -8.866 1.00 85.12 279 PHE A C 1
ATOM 2259 O O . PHE A 1 279 ? -10.591 -19.516 -7.822 1.00 85.12 279 PHE A O 1
ATOM 2266 N N . ARG A 1 280 ? -8.788 -20.133 -9.003 1.00 83.69 280 ARG A N 1
ATOM 2267 C CA . ARG A 1 280 ? -8.137 -20.852 -7.898 1.00 83.69 280 ARG A CA 1
ATOM 2268 C C . ARG A 1 280 ? -7.066 -19.964 -7.276 1.00 83.69 280 ARG A C 1
ATOM 2270 O O . ARG A 1 280 ? -6.344 -19.275 -7.990 1.00 83.69 280 ARG A O 1
ATOM 2277 N N . ILE A 1 281 ? -6.940 -19.998 -5.952 1.00 82.00 281 ILE A N 1
ATOM 2278 C CA . ILE A 1 281 ? -5.921 -19.231 -5.226 1.00 82.00 281 ILE A CA 1
ATOM 2279 C C . ILE A 1 281 ? -4.718 -20.133 -4.979 1.00 82.00 281 ILE A C 1
ATOM 2281 O O . ILE A 1 281 ? -4.858 -21.174 -4.342 1.00 82.00 281 ILE A O 1
ATOM 2285 N N . LYS A 1 282 ? -3.548 -19.722 -5.469 1.00 80.31 282 LYS A N 1
ATOM 2286 C CA . LYS A 1 282 ? -2.279 -20.442 -5.288 1.00 80.31 282 LYS A CA 1
ATOM 2287 C C . LYS A 1 282 ? -1.499 -19.935 -4.080 1.00 80.31 282 LYS A C 1
ATOM 2289 O O . LYS A 1 282 ? -0.903 -20.731 -3.364 1.00 80.31 282 LYS A O 1
ATOM 2294 N N . TYR A 1 283 ? -1.515 -18.627 -3.837 1.00 78.56 283 TYR A N 1
ATOM 2295 C CA . TYR A 1 283 ? -0.773 -18.014 -2.737 1.00 78.56 283 TYR A CA 1
ATOM 2296 C C . TYR A 1 283 ? -1.438 -16.716 -2.272 1.00 78.56 283 TYR A C 1
ATOM 2298 O O . TYR A 1 283 ? -2.187 -16.085 -3.022 1.00 78.56 283 TYR A O 1
ATOM 2306 N N . ARG A 1 284 ? -1.186 -16.342 -1.017 1.00 74.94 284 ARG A N 1
ATOM 2307 C CA . ARG A 1 284 ? -1.602 -15.071 -0.419 1.00 74.94 284 ARG A CA 1
ATOM 2308 C C . ARG A 1 284 ? -0.461 -14.550 0.442 1.00 74.94 284 ARG A C 1
ATOM 2310 O O . ARG A 1 284 ? 0.112 -15.333 1.196 1.00 74.94 284 ARG A O 1
ATOM 2317 N N . ASP A 1 285 ? -0.190 -13.259 0.369 1.00 69.75 285 ASP A N 1
ATOM 2318 C CA . ASP A 1 285 ? 0.775 -12.585 1.236 1.00 69.75 285 ASP A CA 1
ATOM 2319 C C . ASP A 1 285 ? 0.300 -11.172 1.504 1.00 69.75 285 ASP A C 1
ATOM 2321 O O . ASP A 1 285 ? 0.170 -10.430 0.548 1.00 69.75 285 ASP A O 1
ATOM 2325 N N . THR A 1 286 ? 0.055 -10.842 2.773 1.00 69.75 286 THR A N 1
ATOM 2326 C CA . THR A 1 286 ? -0.228 -9.506 3.328 1.00 69.75 286 THR A CA 1
ATOM 2327 C C . THR A 1 286 ? -1.210 -8.627 2.534 1.00 69.75 286 THR A C 1
ATOM 2329 O O . THR A 1 286 ? -2.339 -8.442 2.976 1.00 69.75 286 THR A O 1
ATOM 2332 N N . ASP A 1 287 ? -0.807 -8.096 1.383 1.00 76.31 287 ASP A N 1
ATOM 2333 C CA . ASP A 1 287 ? -1.532 -7.204 0.474 1.00 76.31 287 ASP A CA 1
ATOM 2334 C C . ASP A 1 287 ? -1.780 -7.781 -0.937 1.00 76.31 287 ASP A C 1
ATOM 2336 O O . ASP A 1 287 ? -2.388 -7.120 -1.779 1.00 76.31 287 ASP A O 1
ATOM 2340 N N . SER A 1 288 ? -1.394 -9.031 -1.188 1.00 79.31 288 SER A N 1
ATOM 2341 C CA . SER A 1 288 ? -1.418 -9.660 -2.506 1.00 79.31 288 SER A CA 1
ATOM 2342 C C . SER A 1 288 ? -2.068 -11.051 -2.535 1.00 79.31 288 SER A C 1
ATOM 2344 O O . SER A 1 288 ? -2.007 -11.854 -1.596 1.00 79.31 288 SER A O 1
ATOM 2346 N N . LEU A 1 289 ? -2.713 -11.350 -3.664 1.00 80.75 289 LEU A N 1
ATOM 2347 C CA . LEU A 1 289 ? -3.401 -12.605 -3.967 1.00 80.75 289 LEU A CA 1
ATOM 2348 C C . LEU A 1 289 ? -2.924 -13.149 -5.310 1.00 80.75 289 LEU A C 1
ATOM 2350 O O . LEU A 1 289 ? -3.067 -12.494 -6.337 1.00 80.75 289 LEU A O 1
ATOM 2354 N N . TYR A 1 290 ? -2.431 -14.383 -5.321 1.00 81.81 290 TYR A N 1
ATOM 2355 C CA . TYR A 1 290 ? -1.951 -15.045 -6.529 1.00 81.81 290 TYR A CA 1
ATOM 2356 C C . TYR A 1 290 ? -2.967 -16.076 -6.993 1.00 81.81 290 TYR A C 1
ATOM 2358 O O . TYR A 1 290 ? -3.322 -17.008 -6.261 1.00 81.81 290 TYR A O 1
ATOM 2366 N N . LEU A 1 291 ? -3.434 -15.897 -8.222 1.00 84.81 291 LEU A N 1
ATOM 2367 C CA . LEU A 1 291 ? -4.568 -16.601 -8.795 1.00 84.81 291 LEU A CA 1
ATOM 2368 C C . LEU A 1 291 ? -4.148 -17.395 -10.025 1.00 84.81 291 LEU A C 1
ATOM 2370 O O . LEU A 1 291 ? -3.255 -16.988 -10.763 1.00 84.81 291 LEU A O 1
ATOM 2374 N N . THR A 1 292 ? -4.843 -18.495 -10.281 1.00 84.50 292 THR A N 1
ATOM 2375 C CA . THR A 1 292 ? -4.782 -19.207 -11.557 1.00 84.50 292 THR A CA 1
ATOM 2376 C C . THR A 1 292 ? -6.186 -19.474 -12.090 1.00 84.50 292 THR A C 1
ATOM 2378 O O . THR A 1 292 ? -7.157 -19.566 -11.330 1.00 84.50 292 THR A O 1
ATOM 2381 N N . CYS A 1 293 ? -6.297 -19.573 -13.411 1.00 77.44 293 CYS A N 1
ATOM 2382 C CA . CYS A 1 293 ? -7.566 -19.775 -14.094 1.00 77.44 293 CYS A CA 1
ATOM 2383 C C . CYS A 1 293 ? -8.082 -21.216 -13.915 1.00 77.44 293 CYS A C 1
ATOM 2385 O O . CYS A 1 293 ? -7.295 -22.173 -13.926 1.00 77.44 293 CYS A O 1
ATOM 2387 N N . SER A 1 294 ? -9.400 -21.391 -13.750 1.00 69.06 294 SER A N 1
ATOM 2388 C CA . SER A 1 294 ? -9.997 -22.736 -13.753 1.00 69.06 294 SER A CA 1
ATOM 2389 C C . SER A 1 294 ? -10.128 -23.302 -15.161 1.00 69.06 294 SER A C 1
ATOM 2391 O O . SER A 1 294 ? -10.052 -22.588 -16.158 1.00 69.06 294 SER A O 1
ATOM 2393 N N . ASP A 1 295 ? -10.370 -24.612 -15.213 1.00 64.38 295 ASP A N 1
ATOM 2394 C CA . ASP A 1 295 ? -10.516 -25.402 -16.439 1.00 64.38 295 ASP A CA 1
ATOM 2395 C C . ASP A 1 295 ? -11.606 -24.863 -17.379 1.00 64.38 295 ASP A C 1
ATOM 2397 O O . ASP A 1 295 ? -11.549 -25.100 -18.574 1.00 64.38 295 ASP A O 1
ATOM 2401 N N . LYS A 1 296 ? -12.587 -24.121 -16.848 1.00 58.69 296 LYS A N 1
ATOM 2402 C CA . LYS A 1 296 ? -13.792 -23.700 -17.575 1.00 58.69 296 LYS A CA 1
ATOM 2403 C C . LYS A 1 296 ? -13.640 -22.419 -18.399 1.00 58.69 296 LYS A C 1
ATOM 2405 O O . LYS A 1 296 ? -14.532 -22.110 -19.174 1.00 58.69 296 LYS A O 1
ATOM 2410 N N . VAL A 1 297 ? -12.580 -21.639 -18.186 1.00 57.09 297 VAL A N 1
ATOM 2411 C CA . VAL A 1 297 ? -12.439 -20.280 -18.756 1.00 57.09 297 VAL A CA 1
ATOM 2412 C C . VAL A 1 297 ? -11.460 -20.248 -19.942 1.00 57.09 297 VAL A C 1
ATOM 2414 O O . VAL A 1 297 ? -11.353 -19.239 -20.626 1.00 57.09 297 VAL A O 1
ATOM 2417 N N . LEU A 1 298 ? -10.741 -21.347 -20.196 1.00 51.81 298 LEU A N 1
ATOM 2418 C CA . LEU A 1 298 ? -9.745 -21.476 -21.271 1.00 51.81 298 LEU A CA 1
ATOM 2419 C C . LEU A 1 298 ? -10.123 -22.547 -22.315 1.00 51.81 298 LEU A C 1
ATOM 2421 O O . LEU A 1 298 ? -9.244 -23.007 -23.042 1.00 51.81 298 LEU A O 1
ATOM 2425 N N . CYS A 1 299 ? -11.396 -22.955 -22.367 1.00 38.53 299 CYS A N 1
ATOM 2426 C CA . CYS A 1 299 ? -11.938 -23.771 -23.456 1.00 38.53 299 CYS A CA 1
ATOM 2427 C C . CYS A 1 299 ? -12.415 -22.882 -24.602 1.00 38.53 299 CYS A C 1
ATOM 2429 O O . CYS A 1 299 ? -13.153 -21.915 -24.307 1.00 38.53 299 CYS A O 1
#

Foldseek 3Di:
DDDDDLVDDDDDDDDDDPPDDPDPLLNLLVLVDDPVVDPPDSDPCVSCVVVVHRDPVPDDPVNSVVSVVVNDPDDPDDPPPPPDQPDDDPPPFDKDKDFDDLQLLVLCLQQLDFDPQKAQDPVVVVVCVVVVFDWDWDWDADPNDIGIIIGTGCVPPPVRHDPSSVVSVVLSVVLVVLVVVLVVLVVVLVVLVVVVVVCVVVVHDDPPVSVVVSVVSVVVNVVSVVVSVVSSVVSVVVLVLLCVPDDHPRPDVRSNVSSQVVQVVVQVVVQVVVVVVQWRWNDDDRRMTMTTHHPPPPD

Mean predicted aligned error: 16.18 Å

Solvent-accessible surface area (backbone atoms only — not comparable to full-atom values): 17956 Å² total; per-residue (Å²): 137,86,84,84,63,80,90,60,92,81,89,83,92,81,81,91,54,94,94,64,80,93,72,64,62,52,53,56,51,54,76,73,50,61,76,87,80,44,82,89,61,82,50,55,66,58,55,32,51,76,70,76,33,91,52,81,87,73,58,55,68,71,61,56,52,50,54,54,60,73,71,58,83,79,75,86,72,80,72,71,70,71,75,80,53,64,82,71,87,61,88,87,57,72,73,48,76,47,70,52,87,55,50,60,55,50,45,29,38,74,53,31,48,44,85,93,56,62,36,72,48,71,68,61,47,51,51,43,42,74,73,73,44,55,69,48,78,47,76,48,79,52,97,92,36,78,48,56,37,35,23,52,49,26,87,92,38,74,92,53,46,38,73,52,23,52,54,48,50,53,51,49,52,54,34,51,51,38,50,52,53,38,55,58,48,46,54,54,46,53,54,52,51,50,54,52,51,54,34,54,75,69,74,45,85,78,54,67,69,59,55,50,52,50,51,51,47,50,52,53,44,53,51,39,51,48,52,36,49,50,49,51,52,55,48,50,41,64,54,52,39,17,59,30,84,86,82,42,98,65,45,34,63,68,55,37,49,47,43,51,50,52,42,54,49,50,55,50,51,53,50,53,52,42,41,75,73,49,35,44,69,58,49,75,53,94,56,34,43,27,32,30,79,38,85,84,79,80,113

Radius of gyration: 26.04 Å; Cα contacts (8 Å, |Δi|>4): 276; chains: 1; bounding box: 61×47×76 Å

Nearest PDB structures (foldseek):
  6c48-assembly1_A  TM=8.977E-01  e=7.352E+00  Homo sapiens